Protein AF-A0A3D8SBU5-F1 (afdb_monomer)

Mean predicted aligned error: 16.36 Å

Structure (mmCIF, N/CA/C/O backbone):
data_AF-A0A3D8SBU5-F1
#
_entry.id   AF-A0A3D8SBU5-F1
#
loop_
_atom_site.group_PDB
_atom_site.id
_atom_site.type_symbol
_atom_site.label_atom_id
_atom_site.label_alt_id
_atom_site.label_comp_id
_atom_site.label_asym_id
_atom_site.label_entity_id
_atom_site.label_seq_id
_atom_site.pdbx_PDB_ins_code
_atom_site.Cartn_x
_atom_site.Cartn_y
_atom_site.Cartn_z
_atom_site.occupancy
_atom_site.B_iso_or_equiv
_atom_site.auth_seq_id
_atom_site.auth_comp_id
_atom_site.auth_asym_id
_atom_site.auth_atom_id
_atom_site.pdbx_PDB_model_num
ATOM 1 N N . MET A 1 1 ? 51.399 -4.531 50.749 1.00 50.91 1 MET A N 1
ATOM 2 C CA . MET A 1 1 ? 51.086 -3.766 49.517 1.00 50.91 1 MET A CA 1
ATOM 3 C C . MET A 1 1 ? 51.788 -4.388 48.293 1.00 50.91 1 MET A C 1
ATOM 5 O O . MET A 1 1 ? 52.736 -3.808 47.792 1.00 50.91 1 MET A O 1
ATOM 9 N N . ALA A 1 2 ? 51.390 -5.578 47.813 1.00 50.94 2 ALA A N 1
ATOM 10 C CA . ALA A 1 2 ? 52.078 -6.233 46.675 1.00 50.94 2 ALA A CA 1
ATOM 11 C C . ALA A 1 2 ? 51.157 -7.071 45.752 1.00 50.94 2 ALA A C 1
ATOM 13 O O . ALA A 1 2 ? 51.622 -7.968 45.055 1.00 50.94 2 ALA A O 1
ATOM 14 N N . GLY A 1 3 ? 49.843 -6.801 45.742 1.00 51.12 3 GLY A N 1
ATOM 15 C CA . GLY A 1 3 ? 48.860 -7.560 44.944 1.00 51.12 3 GLY A CA 1
ATOM 16 C C . GLY A 1 3 ? 48.397 -6.886 43.642 1.00 51.12 3 GLY A C 1
ATOM 17 O O . GLY A 1 3 ? 47.968 -7.573 42.720 1.00 51.12 3 GLY A O 1
ATOM 18 N N . GLY A 1 4 ? 48.507 -5.555 43.529 1.00 51.34 4 GLY A N 1
ATOM 19 C CA . GLY A 1 4 ? 47.932 -4.788 42.411 1.00 51.34 4 GLY A CA 1
ATOM 20 C C . GLY A 1 4 ? 48.731 -4.840 41.102 1.00 51.34 4 GLY A C 1
ATOM 21 O O . GLY A 1 4 ? 48.145 -4.891 40.024 1.00 51.34 4 GLY A O 1
ATOM 22 N N . HIS A 1 5 ? 50.065 -4.903 41.161 1.00 53.22 5 HIS A N 1
ATOM 23 C CA . HIS A 1 5 ? 50.911 -4.797 39.960 1.00 53.22 5 HIS A CA 1
ATOM 24 C C . HIS A 1 5 ? 50.915 -6.046 39.060 1.00 53.22 5 HIS A C 1
ATOM 26 O O . HIS A 1 5 ? 51.140 -5.930 37.855 1.00 53.22 5 HIS A O 1
ATOM 32 N N . ARG A 1 6 ? 50.597 -7.243 39.578 1.00 54.03 6 ARG A N 1
ATOM 33 C CA . ARG A 1 6 ? 50.551 -8.470 38.752 1.00 54.03 6 ARG A CA 1
ATOM 34 C C . ARG A 1 6 ? 49.294 -8.575 37.874 1.00 54.03 6 ARG A C 1
ATOM 36 O O . ARG A 1 6 ? 49.330 -9.277 36.864 1.00 54.03 6 ARG A O 1
ATOM 43 N N . MET A 1 7 ? 48.208 -7.868 38.206 1.00 52.94 7 MET A N 1
ATOM 44 C CA . MET A 1 7 ? 46.942 -7.929 37.456 1.00 52.94 7 MET A CA 1
ATOM 45 C C . MET A 1 7 ? 46.930 -6.999 36.230 1.00 52.94 7 MET A C 1
ATOM 47 O O . MET A 1 7 ? 46.434 -7.381 35.168 1.00 52.94 7 MET A O 1
ATOM 51 N N . VAL A 1 8 ? 47.551 -5.818 36.333 1.00 55.09 8 VAL A N 1
ATOM 52 C CA . VAL A 1 8 ? 47.650 -4.848 35.222 1.00 55.09 8 VAL A CA 1
ATOM 53 C C . VAL A 1 8 ? 48.551 -5.381 34.099 1.00 55.09 8 VAL A C 1
ATOM 55 O O . VAL A 1 8 ? 48.207 -5.294 32.922 1.00 55.09 8 VAL A O 1
ATOM 58 N N . ALA A 1 9 ? 49.649 -6.057 34.460 1.00 56.69 9 ALA A N 1
ATOM 59 C CA . ALA A 1 9 ? 50.582 -6.663 33.507 1.00 56.69 9 ALA A CA 1
ATOM 60 C C . ALA A 1 9 ? 50.027 -7.906 32.774 1.00 56.69 9 ALA A C 1
ATOM 62 O O . ALA A 1 9 ? 50.552 -8.281 31.723 1.00 56.69 9 ALA A O 1
ATOM 63 N N . ARG A 1 10 ? 48.986 -8.568 33.310 1.00 56.78 10 ARG A N 1
ATOM 64 C CA . ARG A 1 10 ? 48.249 -9.638 32.604 1.00 56.78 10 ARG A CA 1
ATOM 65 C C . ARG A 1 10 ? 47.244 -9.055 31.609 1.00 56.78 10 ARG A C 1
ATOM 67 O O . ARG A 1 10 ? 47.258 -9.456 30.452 1.00 56.78 10 ARG A O 1
ATOM 74 N N . ARG A 1 11 ? 46.473 -8.033 32.009 1.00 56.97 11 ARG A N 1
ATOM 75 C CA . ARG A 1 11 ? 45.524 -7.337 31.115 1.00 56.97 11 ARG A CA 1
ATOM 76 C C . ARG A 1 11 ? 46.200 -6.693 29.901 1.00 56.97 11 ARG A C 1
ATOM 78 O O . ARG A 1 11 ? 45.659 -6.783 28.805 1.00 56.97 11 ARG A O 1
ATOM 85 N N . ALA A 1 12 ? 47.383 -6.098 30.070 1.00 59.00 12 ALA A N 1
ATOM 86 C CA . ALA A 1 12 ? 48.138 -5.520 28.955 1.00 59.00 12 ALA A CA 1
ATOM 87 C C . ALA A 1 12 ? 48.611 -6.584 27.942 1.00 59.00 12 ALA A C 1
ATOM 89 O O . ALA A 1 12 ? 48.533 -6.369 26.733 1.00 59.00 12 ALA A O 1
ATOM 90 N N . ARG A 1 13 ? 49.034 -7.764 28.422 1.00 59.44 13 ARG A N 1
ATOM 91 C CA . ARG A 1 13 ? 49.431 -8.891 27.561 1.00 59.44 13 ARG A CA 1
ATOM 92 C C . ARG A 1 13 ? 48.243 -9.519 26.829 1.00 59.44 13 ARG A C 1
ATOM 94 O O . ARG A 1 13 ? 48.362 -9.812 25.642 1.00 59.44 13 ARG A O 1
ATOM 101 N N . ASP A 1 14 ? 47.094 -9.649 27.488 1.00 60.31 14 ASP A N 1
ATOM 102 C CA . ASP A 1 14 ? 45.866 -10.150 26.855 1.00 60.31 14 ASP A CA 1
ATOM 103 C C . ASP A 1 14 ? 45.305 -9.166 25.815 1.00 60.31 14 ASP A C 1
ATOM 105 O O . ASP A 1 14 ? 44.813 -9.587 24.767 1.00 60.31 14 ASP A O 1
ATOM 109 N N . ALA A 1 15 ? 45.426 -7.855 26.058 1.00 61.78 15 ALA A N 1
ATOM 110 C CA . ALA A 1 15 ? 45.060 -6.824 25.088 1.00 61.78 15 ALA A CA 1
ATOM 111 C C . ALA A 1 15 ? 45.963 -6.861 23.844 1.00 61.78 15 ALA A C 1
ATOM 113 O O . ALA A 1 15 ? 45.454 -6.839 22.723 1.00 61.78 15 ALA A O 1
ATOM 114 N N . GLY A 1 16 ? 47.282 -7.007 24.029 1.00 66.19 16 GLY A N 1
ATOM 115 C CA . GLY A 1 16 ? 48.228 -7.190 22.924 1.00 66.19 16 GLY A CA 1
ATOM 116 C C . GLY A 1 16 ? 47.932 -8.450 22.106 1.00 66.19 16 GLY A C 1
ATOM 117 O O . GLY A 1 16 ? 47.881 -8.396 20.880 1.00 66.19 16 GLY A O 1
ATOM 118 N N . ARG A 1 17 ? 47.622 -9.569 22.773 1.00 68.75 17 ARG A N 1
ATOM 119 C CA . ARG A 1 17 ? 47.281 -10.836 22.106 1.00 68.75 17 ARG A CA 1
ATOM 120 C C . ARG A 1 17 ? 45.987 -10.750 21.291 1.00 68.75 17 ARG A C 1
ATOM 122 O O . ARG A 1 17 ? 45.932 -11.273 20.183 1.00 68.75 17 ARG A O 1
ATOM 129 N N . ARG A 1 18 ? 44.966 -10.048 21.798 1.00 66.69 18 ARG A N 1
ATOM 130 C CA . ARG A 1 18 ? 43.709 -9.793 21.068 1.00 66.69 18 ARG A CA 1
ATOM 131 C C . ARG A 1 18 ? 43.901 -8.858 19.876 1.00 66.69 18 ARG A C 1
ATOM 133 O O . ARG A 1 18 ? 43.260 -9.055 18.849 1.00 66.69 18 ARG A O 1
ATOM 140 N N . ALA A 1 19 ? 44.776 -7.859 19.995 1.00 69.06 19 ALA A N 1
ATOM 141 C CA . ALA A 1 19 ? 45.101 -6.965 18.886 1.00 69.06 19 ALA A CA 1
ATOM 142 C C . ALA A 1 19 ? 45.816 -7.714 17.750 1.00 69.06 19 ALA A C 1
ATOM 144 O O . ALA A 1 19 ? 45.466 -7.524 16.589 1.00 69.06 19 ALA A O 1
ATOM 145 N N . ILE A 1 20 ? 46.736 -8.621 18.090 1.00 70.88 20 ILE A N 1
ATOM 146 C CA . ILE A 1 20 ? 47.441 -9.467 17.119 1.00 70.88 20 ILE A CA 1
ATOM 147 C C . ILE A 1 20 ? 46.470 -10.447 16.445 1.00 70.88 20 ILE A C 1
ATOM 149 O O . ILE A 1 20 ? 46.403 -10.467 15.224 1.00 70.88 20 ILE A O 1
ATOM 153 N N . GLN A 1 21 ? 45.612 -11.144 17.199 1.00 70.75 21 GLN A N 1
ATOM 154 C CA . GLN A 1 21 ? 44.582 -12.029 16.621 1.00 70.75 21 GLN A CA 1
ATOM 155 C C . GLN A 1 21 ? 43.566 -11.277 15.737 1.00 70.75 21 GLN A C 1
ATOM 157 O O . GLN A 1 21 ? 43.078 -11.802 14.736 1.00 70.75 21 GLN A O 1
ATOM 162 N N . SER A 1 22 ? 43.247 -10.025 16.078 1.00 71.69 22 SER A N 1
ATOM 163 C CA . SER A 1 22 ? 42.409 -9.135 15.261 1.00 71.69 22 SER A CA 1
ATOM 164 C C . SER A 1 22 ? 43.112 -8.709 13.967 1.00 71.69 22 SER A C 1
ATOM 166 O O . SER A 1 22 ? 42.495 -8.676 12.905 1.00 71.69 22 SER A O 1
ATOM 168 N N . ALA A 1 23 ? 44.411 -8.417 14.027 1.00 72.38 23 ALA A N 1
ATOM 169 C CA . ALA A 1 23 ? 45.208 -8.085 12.852 1.00 72.38 23 ALA A CA 1
ATOM 170 C C . ALA A 1 23 ? 45.402 -9.302 11.932 1.00 72.38 23 ALA A C 1
ATOM 172 O O . ALA A 1 23 ? 45.220 -9.182 10.725 1.00 72.38 23 ALA A O 1
ATOM 173 N N . GLU A 1 24 ? 45.673 -10.478 12.498 1.00 73.62 24 GLU A N 1
ATOM 174 C CA . GLU A 1 24 ? 45.809 -11.743 11.769 1.00 73.62 24 GLU A CA 1
ATOM 175 C C . GLU A 1 24 ? 44.495 -12.161 11.106 1.00 73.62 24 GLU A C 1
ATOM 177 O O . GLU A 1 24 ? 44.491 -12.537 9.939 1.00 73.62 24 GLU A O 1
ATOM 182 N N . SER A 1 25 ? 43.356 -12.028 11.796 1.00 72.75 25 SER A N 1
ATOM 183 C CA . SER A 1 25 ? 42.041 -12.313 11.202 1.00 72.75 25 SER A CA 1
ATOM 184 C C . SER A 1 25 ? 41.657 -11.319 10.102 1.00 72.75 25 SER A C 1
ATOM 186 O O . SER A 1 25 ? 41.067 -11.722 9.099 1.00 72.75 25 SER A O 1
ATOM 188 N N . LYS A 1 26 ? 42.038 -10.040 10.227 1.00 73.88 26 LYS A N 1
ATOM 189 C CA . LYS A 1 26 ? 41.879 -9.046 9.153 1.00 73.88 26 LYS A CA 1
ATOM 190 C C . LYS A 1 26 ? 42.776 -9.352 7.958 1.00 73.88 26 LYS A C 1
ATOM 192 O O . LYS A 1 26 ? 42.287 -9.330 6.834 1.00 73.88 26 LYS A O 1
ATOM 197 N N . ALA A 1 27 ? 44.042 -9.688 8.193 1.00 77.31 27 ALA A N 1
ATOM 198 C CA . ALA A 1 27 ? 44.984 -10.061 7.144 1.00 77.31 27 ALA A CA 1
ATOM 199 C C . ALA A 1 27 ? 44.549 -11.351 6.431 1.00 77.31 27 ALA A C 1
ATOM 201 O O . ALA A 1 27 ? 44.555 -11.396 5.207 1.00 77.31 27 ALA A O 1
ATOM 202 N N . ALA A 1 28 ? 44.070 -12.356 7.169 1.00 75.06 28 ALA A N 1
ATOM 203 C CA . ALA A 1 28 ? 43.517 -13.585 6.604 1.00 75.06 28 ALA A CA 1
ATOM 204 C C . ALA A 1 28 ? 42.233 -13.328 5.798 1.00 75.06 28 ALA A C 1
ATOM 206 O O . ALA A 1 28 ? 42.045 -13.916 4.736 1.00 75.06 28 ALA A O 1
ATOM 207 N N . HIS A 1 29 ? 41.357 -12.423 6.250 1.00 70.50 29 HIS A N 1
ATOM 208 C CA . HIS A 1 29 ? 40.181 -12.013 5.476 1.00 70.50 29 HIS A CA 1
ATOM 209 C C . HIS A 1 29 ? 40.573 -11.279 4.185 1.00 70.50 29 HIS A C 1
ATOM 211 O O . HIS A 1 29 ? 39.978 -11.512 3.136 1.00 70.50 29 HIS A O 1
ATOM 217 N N . GLN A 1 30 ? 41.600 -10.431 4.251 1.00 71.88 30 GLN A N 1
ATOM 218 C CA . GLN A 1 30 ? 42.103 -9.657 3.120 1.00 71.88 30 GLN A CA 1
ATOM 219 C C . GLN A 1 30 ? 42.854 -10.534 2.104 1.00 71.88 30 GLN A C 1
ATOM 221 O O . GLN A 1 30 ? 42.657 -10.366 0.904 1.00 71.88 30 GLN A O 1
ATOM 226 N N . ALA A 1 31 ? 43.620 -11.525 2.569 1.00 75.81 31 ALA A N 1
ATOM 227 C CA . ALA A 1 31 ? 44.244 -12.550 1.734 1.00 75.81 31 ALA A CA 1
ATOM 228 C C . ALA A 1 31 ? 43.191 -13.450 1.070 1.00 75.81 31 ALA A C 1
ATOM 230 O O . ALA A 1 31 ? 43.229 -13.655 -0.137 1.00 75.81 31 ALA A O 1
ATOM 231 N N . ARG A 1 32 ? 42.163 -13.880 1.816 1.00 71.19 32 ARG A N 1
ATOM 232 C CA . ARG A 1 32 ? 41.044 -14.661 1.265 1.00 71.19 32 ARG A CA 1
ATOM 233 C C . ARG A 1 32 ? 40.225 -13.884 0.233 1.00 71.19 32 ARG A C 1
ATOM 235 O O . ARG A 1 32 ? 39.698 -14.492 -0.687 1.00 71.19 32 ARG A O 1
ATOM 242 N N . LEU A 1 33 ? 40.107 -12.561 0.373 1.00 64.31 33 LEU A N 1
ATOM 243 C CA . LEU A 1 33 ? 39.503 -11.684 -0.638 1.00 64.31 33 LEU A CA 1
ATOM 244 C C . LEU A 1 33 ? 40.381 -11.538 -1.890 1.00 64.31 33 LEU A C 1
ATOM 246 O O . LEU A 1 33 ? 39.838 -11.372 -2.979 1.00 64.31 33 LEU A O 1
ATOM 250 N N . ALA A 1 34 ? 41.707 -11.603 -1.740 1.00 68.94 34 ALA A N 1
ATOM 251 C CA . ALA A 1 34 ? 42.667 -11.525 -2.840 1.00 68.94 34 ALA A CA 1
ATOM 252 C C . ALA A 1 34 ? 42.814 -12.849 -3.615 1.00 68.94 34 ALA A C 1
ATOM 254 O O . ALA A 1 34 ? 43.106 -12.820 -4.805 1.00 68.94 34 ALA A O 1
ATOM 255 N N . GLU A 1 35 ? 42.579 -13.993 -2.963 1.00 66.56 35 GLU A N 1
ATOM 256 C CA . GLU A 1 35 ? 42.601 -15.335 -3.573 1.00 66.56 35 GLU A CA 1
ATOM 257 C C . GLU A 1 35 ? 41.297 -15.714 -4.294 1.00 66.56 35 GLU A C 1
ATOM 259 O O . GLU A 1 35 ? 41.217 -16.767 -4.931 1.00 66.56 35 GLU A O 1
ATOM 264 N N . LEU A 1 36 ? 40.256 -14.877 -4.221 1.00 60.59 36 LEU A N 1
ATOM 265 C CA . LEU A 1 36 ? 39.063 -15.081 -5.037 1.00 60.59 36 LEU A CA 1
ATOM 266 C C . LEU A 1 36 ? 39.438 -14.931 -6.520 1.00 60.59 36 LEU A C 1
ATOM 268 O O . LEU A 1 36 ? 40.167 -13.997 -6.866 1.00 60.59 36 LEU A O 1
ATOM 272 N N . PRO A 1 37 ? 38.935 -15.809 -7.410 1.00 61.59 37 PRO A N 1
ATOM 273 C CA . PRO A 1 37 ? 39.214 -15.712 -8.839 1.00 61.59 37 PRO A CA 1
ATOM 274 C C . PRO A 1 37 ? 38.905 -14.293 -9.337 1.00 61.59 37 PRO A C 1
ATOM 276 O O . PRO A 1 37 ? 37.940 -13.687 -8.849 1.00 61.59 37 PRO A O 1
ATOM 279 N N . PRO A 1 38 ? 39.691 -13.745 -10.290 1.00 55.22 38 PRO A N 1
ATOM 280 C CA . PRO A 1 38 ? 39.485 -12.400 -10.809 1.00 55.22 38 PRO A CA 1
ATOM 281 C C . PRO A 1 38 ? 38.057 -12.341 -11.309 1.00 55.22 38 PRO A C 1
ATOM 283 O O . PRO A 1 38 ? 37.739 -13.031 -12.272 1.00 55.22 38 PRO A O 1
ATOM 286 N N . ARG A 1 39 ? 37.216 -11.592 -10.580 1.00 49.72 39 ARG A N 1
ATOM 287 C CA . ARG A 1 39 ? 35.766 -11.462 -10.745 1.00 49.72 39 ARG A CA 1
ATOM 288 C C . ARG A 1 39 ? 35.419 -11.598 -12.221 1.00 49.72 39 ARG A C 1
ATOM 290 O O . ARG A 1 39 ? 35.483 -10.598 -12.934 1.00 49.72 39 ARG A O 1
ATOM 297 N N . THR A 1 40 ? 35.125 -12.826 -12.669 1.00 47.66 40 THR A N 1
ATOM 298 C CA . THR A 1 40 ? 34.752 -13.122 -14.053 1.00 47.66 40 THR A CA 1
ATOM 299 C C . THR A 1 40 ? 33.636 -12.158 -14.325 1.00 47.66 40 THR A C 1
ATOM 301 O O . THR A 1 40 ? 32.647 -12.235 -13.594 1.00 47.66 40 THR A O 1
ATOM 304 N N . GLN A 1 41 ? 33.918 -11.171 -15.189 1.00 47.38 41 GLN A N 1
ATOM 305 C CA . GLN A 1 41 ? 33.210 -9.896 -15.299 1.00 47.38 41 GLN A CA 1
ATOM 306 C C . GLN A 1 41 ? 31.780 -10.122 -14.880 1.00 47.38 41 GLN A C 1
ATOM 308 O O . GLN A 1 41 ? 31.063 -10.785 -15.624 1.00 47.38 41 GLN A O 1
ATOM 313 N N . ALA A 1 42 ? 31.458 -9.742 -13.633 1.00 45.28 42 ALA A N 1
ATOM 314 C CA . ALA A 1 42 ? 30.178 -10.068 -13.032 1.00 45.28 42 ALA A CA 1
ATOM 315 C C . ALA A 1 42 ? 29.158 -9.712 -14.092 1.00 45.28 42 ALA A C 1
ATOM 317 O O . ALA A 1 42 ? 29.086 -8.524 -14.416 1.00 45.28 42 ALA A O 1
ATOM 318 N N . ALA A 1 43 ? 28.528 -10.727 -14.707 1.00 43.50 43 ALA A N 1
ATOM 319 C CA . ALA A 1 43 ? 27.549 -10.521 -15.756 1.00 43.50 43 ALA A CA 1
ATOM 320 C C . ALA A 1 43 ? 26.635 -9.482 -15.147 1.00 43.50 43 ALA A C 1
ATOM 322 O O . ALA A 1 43 ? 26.074 -9.741 -14.077 1.00 43.50 43 ALA A O 1
ATOM 323 N N . GLN A 1 44 ? 26.721 -8.248 -15.657 1.00 45.41 44 GLN A N 1
ATOM 324 C CA . GLN A 1 44 ? 26.155 -7.112 -14.956 1.00 45.41 44 GLN A CA 1
ATOM 325 C C . GLN A 1 44 ? 24.690 -7.478 -14.880 1.00 45.41 44 GLN A C 1
ATOM 327 O O . GLN A 1 44 ? 24.053 -7.557 -15.929 1.00 45.41 44 GLN A O 1
ATOM 332 N N . LEU A 1 45 ? 24.206 -7.833 -13.679 1.00 47.03 45 LEU A N 1
ATOM 333 C CA . LEU A 1 45 ? 22.801 -8.166 -13.493 1.00 47.03 45 LEU A CA 1
ATOM 334 C C . LEU A 1 45 ? 22.047 -7.060 -14.221 1.00 47.03 45 LEU A C 1
ATOM 336 O O . LEU A 1 45 ? 22.432 -5.896 -14.016 1.00 47.03 45 LEU A O 1
ATOM 340 N N . PRO A 1 46 ? 21.102 -7.406 -15.117 1.00 52.84 46 PRO A N 1
ATOM 341 C CA . PRO A 1 46 ? 20.480 -6.430 -15.999 1.00 52.84 46 PRO A CA 1
ATOM 342 C C . PRO A 1 46 ? 20.133 -5.203 -15.164 1.00 52.84 46 PRO A C 1
ATOM 344 O O . PRO A 1 46 ? 19.591 -5.349 -14.058 1.00 52.84 46 PRO A O 1
ATOM 347 N N . ARG A 1 47 ? 20.592 -4.017 -15.603 1.00 54.12 47 ARG A N 1
ATOM 348 C CA . ARG A 1 47 ? 20.397 -2.775 -14.841 1.00 54.12 47 ARG A CA 1
ATOM 349 C C . ARG A 1 47 ? 18.931 -2.731 -14.457 1.00 54.12 47 ARG A C 1
ATOM 351 O O . ARG A 1 47 ? 18.076 -2.797 -15.329 1.00 54.12 47 ARG A O 1
ATOM 358 N N . ARG A 1 48 ? 18.670 -2.701 -13.150 1.00 61.22 48 ARG A N 1
ATOM 359 C CA . ARG A 1 48 ? 17.318 -2.842 -12.614 1.00 61.22 48 ARG A CA 1
ATOM 360 C C . ARG A 1 48 ? 16.432 -1.785 -13.264 1.00 61.22 48 ARG A C 1
ATOM 362 O O . ARG A 1 48 ? 16.646 -0.595 -13.043 1.00 61.22 48 ARG A O 1
ATOM 369 N N . GLU A 1 49 ? 15.471 -2.228 -14.062 1.00 68.25 49 GLU A N 1
ATOM 370 C CA . GLU A 1 49 ? 14.492 -1.364 -14.712 1.00 68.25 49 GLU A CA 1
ATOM 371 C C . GLU A 1 49 ? 13.525 -0.841 -13.648 1.00 68.25 49 GLU A C 1
ATOM 373 O O . GLU A 1 49 ? 12.499 -1.438 -13.323 1.00 68.25 49 GLU A O 1
ATOM 378 N N . HIS A 1 50 ? 13.911 0.257 -13.004 1.00 74.50 50 HIS A N 1
ATOM 379 C CA . HIS A 1 50 ? 13.090 0.897 -11.989 1.00 74.50 50 HIS A CA 1
ATOM 380 C C . HIS A 1 50 ? 11.863 1.535 -12.646 1.00 74.50 50 HIS A C 1
ATOM 382 O O . HIS A 1 50 ? 11.999 2.312 -13.586 1.00 74.50 50 HIS A O 1
ATOM 388 N N . GLY A 1 51 ? 10.672 1.211 -12.135 1.00 80.06 51 GLY A N 1
ATOM 389 C CA . GLY A 1 51 ? 9.408 1.759 -12.634 1.00 80.06 51 GLY A CA 1
ATOM 390 C C . GLY A 1 51 ? 8.699 0.910 -13.690 1.00 80.06 51 GLY A C 1
ATOM 391 O O . GLY A 1 51 ? 7.631 1.310 -14.128 1.00 80.06 51 GLY A O 1
ATOM 392 N N . LYS A 1 52 ? 9.229 -0.257 -14.091 1.00 88.12 52 LYS A N 1
ATOM 393 C CA . LYS A 1 52 ? 8.439 -1.237 -14.864 1.00 88.12 52 LYS A CA 1
ATOM 394 C C . LYS A 1 52 ? 7.383 -1.915 -13.990 1.00 88.12 52 LYS A C 1
ATOM 396 O O . LYS A 1 52 ? 6.242 -2.069 -14.397 1.00 88.12 52 LYS A O 1
ATOM 401 N N . THR A 1 53 ? 7.780 -2.297 -12.782 1.00 91.69 53 THR A N 1
ATOM 402 C CA . THR A 1 53 ? 6.921 -3.013 -11.838 1.00 91.69 53 THR A CA 1
ATOM 403 C C . THR A 1 53 ? 6.896 -2.307 -10.491 1.00 91.69 53 THR A C 1
ATOM 405 O O . THR A 1 53 ? 7.955 -1.913 -9.983 1.00 91.69 53 THR A O 1
ATOM 408 N N . ILE A 1 54 ? 5.719 -2.206 -9.884 1.00 93.94 54 ILE A N 1
ATOM 409 C CA . ILE A 1 54 ? 5.534 -1.789 -8.494 1.00 93.94 54 ILE A CA 1
ATOM 410 C C . ILE A 1 54 ? 5.041 -2.998 -7.704 1.00 93.94 54 ILE A C 1
ATOM 412 O O . ILE A 1 54 ? 4.111 -3.682 -8.108 1.00 93.94 54 ILE A O 1
ATOM 416 N N . TYR A 1 55 ? 5.666 -3.246 -6.562 1.00 94.19 55 TYR A N 1
ATOM 417 C CA . TYR A 1 55 ? 5.267 -4.271 -5.611 1.00 94.19 55 TYR A CA 1
ATOM 418 C C . TYR A 1 55 ? 4.623 -3.600 -4.408 1.00 94.19 55 TYR A C 1
ATOM 420 O O . TYR A 1 55 ? 5.215 -2.695 -3.804 1.00 94.19 55 TYR A O 1
ATOM 428 N N . VAL A 1 56 ? 3.437 -4.063 -4.044 1.00 95.44 56 VAL A N 1
ATOM 429 C CA . VAL A 1 56 ? 2.693 -3.603 -2.878 1.00 95.44 56 VAL A CA 1
ATOM 430 C C . VAL A 1 56 ? 2.670 -4.729 -1.859 1.00 95.44 56 VAL A C 1
ATOM 432 O O . VAL A 1 56 ? 2.368 -5.873 -2.186 1.00 95.44 56 VAL A O 1
ATOM 435 N N . TYR A 1 57 ? 3.006 -4.413 -0.616 1.00 94.94 57 TYR A N 1
ATOM 436 C CA . TYR A 1 57 ? 3.039 -5.366 0.486 1.00 94.94 57 TYR A CA 1
ATOM 437 C C . TYR A 1 57 ? 2.144 -4.886 1.611 1.00 94.94 57 TYR A C 1
ATOM 439 O O . TYR A 1 57 ? 2.183 -3.703 1.949 1.00 94.94 57 TYR A O 1
ATOM 447 N N . ASN A 1 58 ? 1.413 -5.795 2.244 1.00 94.69 58 ASN A N 1
ATOM 448 C CA . ASN A 1 58 ? 0.641 -5.500 3.442 1.00 94.69 58 ASN A CA 1
ATOM 449 C C . ASN A 1 58 ? 1.126 -6.322 4.643 1.00 94.69 58 ASN A C 1
ATOM 451 O O . ASN A 1 58 ? 1.669 -7.423 4.525 1.00 94.69 58 ASN A O 1
ATOM 455 N N . HIS A 1 59 ? 0.942 -5.757 5.833 1.00 93.44 59 HIS A N 1
ATOM 456 C CA . HIS A 1 59 ? 1.200 -6.450 7.086 1.00 93.44 59 HIS A CA 1
ATOM 457 C C . HIS A 1 59 ? -0.024 -7.276 7.499 1.00 93.44 59 HIS A C 1
ATOM 459 O O . HIS A 1 59 ? -1.086 -6.710 7.753 1.00 93.44 59 HIS A O 1
ATOM 465 N N . LEU A 1 60 ? 0.148 -8.585 7.701 1.00 90.31 60 LEU A N 1
ATOM 466 C CA . LEU A 1 60 ? -0.939 -9.553 7.916 1.00 90.31 60 LEU A CA 1
ATOM 467 C C . LEU A 1 60 ? -1.917 -9.187 9.052 1.00 90.31 60 LEU A C 1
ATOM 469 O O . LEU A 1 60 ? -3.103 -9.468 8.965 1.00 90.31 60 LEU A O 1
ATOM 473 N N . GLN A 1 61 ? -1.426 -8.586 10.142 1.00 88.88 61 GLN A N 1
ATOM 474 C CA . GLN A 1 61 ? -2.257 -8.287 11.327 1.00 88.88 61 GLN A CA 1
ATOM 475 C C . GLN A 1 61 ? -2.727 -6.835 11.450 1.00 88.88 61 GLN A C 1
ATOM 477 O O . GLN A 1 61 ? -3.625 -6.545 12.237 1.00 88.88 61 GLN A O 1
ATOM 482 N N . THR A 1 62 ? -2.033 -5.901 10.804 1.00 90.25 62 THR A N 1
ATOM 483 C CA . THR A 1 62 ? -2.249 -4.459 11.016 1.00 90.25 62 THR A CA 1
ATOM 484 C C . THR A 1 62 ? -2.670 -3.755 9.746 1.00 90.25 62 THR A C 1
ATOM 486 O O . THR A 1 62 ? -2.953 -2.568 9.827 1.00 90.25 62 THR A O 1
ATOM 489 N N . ASN A 1 63 ? -2.678 -4.460 8.607 1.00 93.38 63 ASN A N 1
ATOM 490 C CA . ASN A 1 63 ? -3.043 -3.938 7.297 1.00 93.38 63 ASN A CA 1
ATOM 491 C C . ASN A 1 63 ? -2.282 -2.664 6.899 1.00 93.38 63 ASN A C 1
ATOM 493 O O . ASN A 1 63 ? -2.722 -1.900 6.046 1.00 93.38 63 ASN A O 1
ATOM 497 N N . GLN A 1 64 ? -1.105 -2.448 7.492 1.00 94.06 64 GLN A N 1
ATOM 498 C CA . GLN A 1 64 ? -0.191 -1.405 7.048 1.00 94.06 64 GLN A CA 1
ATOM 499 C C . GLN A 1 64 ? 0.347 -1.788 5.676 1.00 94.06 64 GLN A C 1
ATOM 501 O O . GLN A 1 64 ? 0.707 -2.947 5.469 1.00 94.06 64 GLN A O 1
ATOM 506 N N . VAL A 1 65 ? 0.448 -0.818 4.775 1.00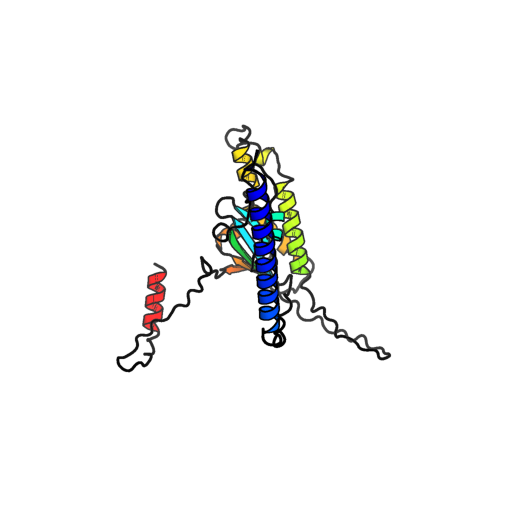 95.38 65 VAL A N 1
ATOM 507 C CA . VAL A 1 65 ? 0.881 -1.042 3.394 1.00 95.38 65 VAL A CA 1
ATOM 508 C C . VAL A 1 65 ? 2.238 -0.394 3.141 1.00 95.38 65 VAL A C 1
ATOM 510 O O . VAL A 1 65 ? 2.549 0.671 3.673 1.00 95.38 65 VAL A O 1
ATOM 513 N N . VAL A 1 66 ? 3.068 -1.048 2.333 1.00 95.25 66 VAL A N 1
ATOM 514 C CA . VAL A 1 66 ? 4.386 -0.573 1.910 1.00 95.25 66 VAL A CA 1
ATOM 515 C C . VAL A 1 66 ? 4.551 -0.801 0.412 1.00 95.25 66 VAL A C 1
ATOM 517 O O . VAL A 1 66 ? 4.299 -1.894 -0.091 1.00 95.25 66 VAL A O 1
ATOM 520 N N . TYR A 1 67 ? 5.080 0.204 -0.281 1.00 95.31 67 TYR A N 1
ATOM 521 C CA . TYR A 1 67 ? 5.364 0.154 -1.713 1.00 95.31 67 TYR A CA 1
ATOM 522 C C . TYR A 1 67 ? 6.854 -0.099 -1.985 1.00 95.31 67 TYR A C 1
ATOM 524 O O . TYR A 1 67 ? 7.732 0.418 -1.286 1.00 95.31 67 TYR A O 1
ATOM 532 N N . SER A 1 68 ? 7.180 -0.852 -3.033 1.00 93.00 68 SER A N 1
ATOM 533 C CA . SER A 1 68 ? 8.558 -1.118 -3.453 1.00 93.00 68 SER A CA 1
ATOM 534 C C . SER A 1 68 ? 8.686 -1.198 -4.974 1.00 93.00 68 SER A C 1
ATOM 536 O O . SER A 1 68 ? 7.866 -1.805 -5.643 1.00 93.00 68 SER A O 1
ATOM 538 N N . LEU A 1 69 ? 9.766 -0.645 -5.529 1.00 91.19 69 LEU A N 1
ATOM 539 C CA . LEU A 1 69 ? 10.121 -0.800 -6.952 1.00 91.19 69 LEU A CA 1
ATOM 540 C C . LEU A 1 69 ? 10.912 -2.086 -7.239 1.00 91.19 69 LEU A C 1
ATOM 542 O O . LEU A 1 69 ? 11.296 -2.349 -8.374 1.00 91.19 69 LEU A O 1
ATOM 546 N N . SER A 1 70 ? 11.258 -2.846 -6.201 1.00 88.12 70 SER A N 1
ATOM 547 C CA . SER A 1 70 ? 11.924 -4.139 -6.330 1.00 88.12 70 SER A CA 1
ATOM 548 C C . SER A 1 70 ? 11.138 -5.210 -5.603 1.00 88.12 70 SER A C 1
ATOM 550 O O . SER A 1 70 ? 10.669 -4.963 -4.492 1.00 88.12 70 SER A O 1
ATOM 552 N N . GLU A 1 71 ? 11.095 -6.404 -6.186 1.00 85.31 71 GLU A N 1
ATOM 553 C CA . GLU A 1 71 ? 10.487 -7.585 -5.573 1.00 85.31 71 GLU A CA 1
ATOM 554 C C . GLU A 1 71 ? 11.081 -7.825 -4.180 1.00 85.31 71 GLU A C 1
ATOM 556 O O . GLU A 1 71 ? 10.374 -7.866 -3.182 1.00 85.31 71 GLU A O 1
ATOM 561 N N . ALA A 1 72 ? 12.410 -7.823 -4.057 1.00 84.31 72 ALA A N 1
ATOM 562 C CA . ALA A 1 72 ? 13.048 -7.845 -2.747 1.00 84.31 72 ALA A CA 1
ATOM 563 C C . ALA A 1 72 ? 12.740 -6.555 -1.959 1.00 84.31 72 ALA A C 1
ATOM 565 O O . ALA A 1 72 ? 13.253 -5.473 -2.276 1.00 84.31 72 ALA A O 1
ATOM 566 N N . MET A 1 73 ? 11.944 -6.687 -0.896 1.00 84.00 73 MET A N 1
ATOM 567 C CA . MET A 1 73 ? 11.617 -5.598 0.022 1.00 84.00 73 MET A CA 1
ATOM 568 C C . MET A 1 73 ? 12.868 -5.113 0.768 1.00 84.00 73 MET A C 1
ATOM 570 O O . MET A 1 73 ? 13.557 -5.875 1.452 1.00 84.00 73 MET A O 1
ATOM 574 N N . LYS A 1 74 ? 13.177 -3.817 0.655 1.00 88.88 74 LYS A N 1
ATOM 575 C CA . LYS A 1 74 ? 14.347 -3.206 1.301 1.00 88.88 74 LYS A CA 1
ATOM 576 C C . LYS A 1 74 ? 13.975 -2.657 2.675 1.00 88.88 74 LYS A C 1
ATOM 578 O O . LYS A 1 74 ? 13.371 -1.592 2.757 1.00 88.88 74 LYS A O 1
ATOM 583 N N . ASN A 1 75 ? 14.451 -3.308 3.741 1.00 90.19 75 ASN A N 1
ATOM 584 C CA . ASN A 1 75 ? 14.111 -2.969 5.132 1.00 90.19 75 ASN A CA 1
ATOM 585 C C . ASN A 1 75 ? 14.164 -1.456 5.441 1.00 90.19 75 ASN A C 1
ATOM 587 O O . ASN A 1 75 ? 13.169 -0.872 5.854 1.00 90.19 75 ASN A O 1
ATOM 591 N N . ASN A 1 76 ? 15.287 -0.788 5.154 1.00 89.62 76 ASN A N 1
ATOM 592 C CA . ASN A 1 76 ? 15.463 0.636 5.477 1.00 89.62 76 ASN A CA 1
ATOM 593 C C . ASN A 1 76 ? 14.558 1.579 4.668 1.00 89.62 76 ASN A C 1
ATOM 595 O O . ASN A 1 76 ? 14.211 2.652 5.153 1.00 89.62 76 ASN A O 1
ATOM 599 N N . ALA A 1 77 ? 14.223 1.228 3.425 1.00 89.12 77 ALA A N 1
ATOM 600 C CA . ALA A 1 77 ? 13.369 2.062 2.577 1.00 89.12 77 ALA A CA 1
ATOM 601 C C . ALA A 1 77 ? 11.892 1.876 2.936 1.00 89.12 77 ALA A C 1
ATOM 603 O O . ALA A 1 77 ? 11.130 2.837 2.955 1.00 89.12 77 ALA A O 1
ATOM 604 N N . SER A 1 78 ? 11.516 0.643 3.256 1.00 90.69 78 SER A N 1
ATOM 605 C CA . SER A 1 78 ? 10.166 0.251 3.634 1.00 90.69 78 SER A CA 1
ATOM 606 C C . SER A 1 78 ? 9.785 0.752 5.032 1.00 90.69 78 SER A C 1
ATOM 608 O O . SER A 1 78 ? 8.709 1.313 5.190 1.00 90.69 78 SER A O 1
ATOM 610 N N . LEU A 1 79 ? 10.684 0.682 6.025 1.00 91.81 79 LEU A N 1
ATOM 611 C CA . LEU A 1 79 ? 10.421 1.217 7.373 1.00 91.81 79 LEU A CA 1
ATOM 612 C C . LEU A 1 79 ? 10.160 2.728 7.380 1.00 91.81 79 LEU A C 1
ATOM 614 O O . LEU A 1 79 ? 9.350 3.201 8.166 1.00 91.81 79 LEU A O 1
ATOM 618 N N . LYS A 1 80 ? 10.801 3.488 6.482 1.00 92.25 80 LYS A N 1
ATOM 619 C CA . LYS A 1 80 ? 10.576 4.938 6.345 1.00 92.25 80 LYS A CA 1
ATOM 620 C C . LYS A 1 80 ? 9.178 5.296 5.850 1.00 92.25 80 LYS A C 1
ATOM 622 O O . LYS A 1 80 ? 8.793 6.453 5.949 1.00 92.25 80 LYS A O 1
ATOM 627 N N . GLN A 1 81 ? 8.454 4.341 5.272 1.00 92.19 81 GLN A N 1
ATOM 628 C CA . GLN A 1 81 ? 7.084 4.567 4.824 1.00 92.19 81 GLN A CA 1
ATOM 629 C C . GLN A 1 81 ? 6.083 4.448 5.967 1.00 92.19 81 GLN A C 1
ATOM 631 O O . GLN A 1 81 ? 4.954 4.873 5.786 1.00 92.19 81 GLN A O 1
ATOM 636 N N . ILE A 1 82 ? 6.457 3.873 7.111 1.00 91.19 82 ILE A N 1
ATOM 637 C CA . ILE A 1 82 ? 5.540 3.624 8.223 1.00 91.19 82 ILE A CA 1
ATOM 638 C C . ILE A 1 82 ? 5.671 4.771 9.237 1.00 91.19 82 ILE A C 1
ATOM 640 O O . ILE A 1 82 ? 6.700 4.852 9.918 1.00 91.19 82 ILE A O 1
ATOM 644 N N . PRO A 1 83 ? 4.671 5.660 9.372 1.00 90.56 83 PRO A N 1
ATOM 645 C CA . PRO A 1 83 ? 4.711 6.727 10.361 1.00 90.56 83 PRO A CA 1
ATOM 646 C C . PRO A 1 83 ? 4.477 6.198 11.778 1.00 90.56 83 PRO A C 1
ATOM 648 O O . PRO A 1 83 ? 3.921 5.121 12.016 1.00 90.56 83 PRO A O 1
ATOM 651 N N . PHE A 1 84 ? 4.898 6.993 12.759 1.00 91.50 84 PHE A N 1
ATOM 652 C CA . PHE A 1 84 ? 4.651 6.686 14.158 1.00 91.50 84 PHE A CA 1
ATOM 653 C C . PHE A 1 84 ? 3.220 7.066 14.557 1.00 91.50 84 PHE A C 1
ATOM 655 O O . PHE A 1 84 ? 2.950 8.200 14.943 1.00 91.50 84 PHE A O 1
ATOM 662 N N . ASN A 1 85 ? 2.324 6.079 14.560 1.00 89.12 85 ASN A N 1
ATOM 663 C CA . ASN A 1 85 ? 0.919 6.272 14.945 1.00 89.12 85 ASN A CA 1
ATOM 664 C C . ASN A 1 85 ? 0.645 5.896 16.416 1.00 89.12 85 ASN A C 1
ATOM 666 O O . ASN A 1 85 ? -0.494 5.898 16.878 1.00 89.12 85 ASN A O 1
ATOM 670 N N . GLY A 1 86 ? 1.690 5.548 17.179 1.00 88.44 86 GLY A N 1
ATOM 671 C CA . GLY A 1 86 ? 1.599 5.192 18.597 1.00 88.44 86 GLY A CA 1
ATOM 672 C C . GLY A 1 86 ? 2.542 4.065 19.020 1.00 88.44 86 GLY A C 1
ATOM 673 O O . GLY A 1 86 ? 3.310 3.514 18.229 1.00 88.44 86 GLY A O 1
ATOM 674 N N . LYS A 1 87 ? 2.491 3.676 20.299 1.00 89.88 87 LYS A N 1
ATOM 675 C CA . LYS A 1 87 ? 3.369 2.621 20.832 1.00 89.88 87 LYS A CA 1
ATOM 676 C C . LYS A 1 87 ? 3.084 1.290 20.124 1.00 89.88 87 LYS A C 1
ATOM 678 O O . LYS A 1 87 ? 1.928 0.883 20.024 1.00 89.88 87 LYS A O 1
ATOM 683 N N . LYS A 1 88 ? 4.148 0.592 19.708 1.00 87.56 88 LYS A N 1
ATOM 684 C CA . LYS A 1 88 ? 4.103 -0.700 18.991 1.00 87.56 88 LYS A CA 1
ATOM 685 C C . LYS A 1 88 ? 3.435 -0.651 17.603 1.00 87.56 88 LYS A C 1
ATOM 687 O O . LYS A 1 88 ? 3.032 -1.696 17.110 1.00 87.56 88 LYS A O 1
ATOM 692 N N . THR A 1 89 ? 3.301 0.529 16.992 1.00 88.75 89 THR A N 1
ATOM 693 C CA . THR A 1 89 ? 2.834 0.644 15.593 1.00 88.75 89 THR A CA 1
ATOM 694 C C . THR A 1 89 ? 3.941 0.334 14.601 1.00 88.75 89 THR A C 1
ATOM 696 O O . THR A 1 89 ? 3.739 -0.461 13.689 1.00 88.75 89 THR A O 1
ATOM 699 N N . VAL A 1 90 ? 5.114 0.927 14.824 1.00 91.69 90 VAL A N 1
ATOM 700 C CA . VAL A 1 90 ? 6.294 0.762 13.979 1.00 91.69 90 VAL A CA 1
ATOM 701 C C . VAL A 1 90 ? 7.100 -0.448 14.464 1.00 91.69 90 VAL A C 1
ATOM 703 O O . VAL A 1 90 ? 7.515 -0.474 15.631 1.00 91.69 90 VAL A O 1
ATOM 706 N N . PRO A 1 91 ? 7.329 -1.465 13.617 1.00 89.81 91 PRO A N 1
ATOM 707 C CA . PRO A 1 91 ? 8.190 -2.587 13.963 1.00 89.81 91 PRO A CA 1
ATOM 708 C C . PRO A 1 91 ? 9.664 -2.160 13.969 1.00 89.81 91 PRO A C 1
ATOM 710 O O . PRO A 1 91 ? 10.080 -1.304 13.196 1.00 89.81 91 PRO A O 1
ATOM 713 N N . ALA A 1 92 ? 10.485 -2.801 14.805 1.00 89.88 92 ALA A N 1
ATOM 714 C CA . ALA A 1 92 ? 11.929 -2.539 14.829 1.00 89.88 92 ALA A CA 1
ATOM 715 C C . ALA A 1 92 ? 12.637 -2.990 13.534 1.00 89.88 92 ALA A C 1
ATOM 717 O O . ALA A 1 92 ? 13.626 -2.393 13.117 1.00 89.88 92 ALA A O 1
ATOM 718 N N . ALA A 1 93 ? 12.126 -4.050 12.903 1.00 90.38 93 ALA A N 1
ATOM 719 C CA . ALA A 1 93 ? 12.580 -4.564 11.617 1.00 90.38 93 ALA A CA 1
ATOM 720 C C . ALA A 1 93 ? 11.417 -5.2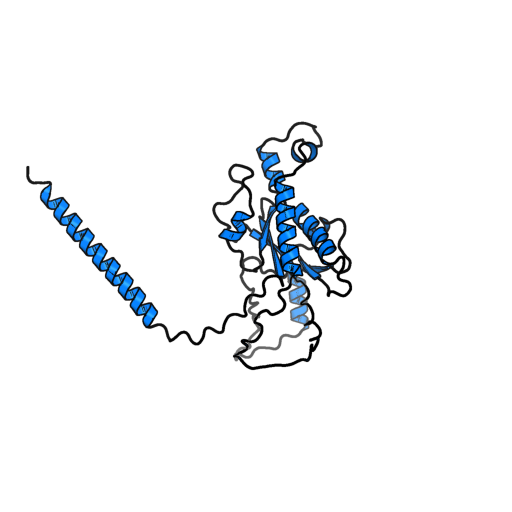51 10.894 1.00 90.38 93 ALA A C 1
ATOM 722 O O . ALA A 1 93 ? 10.521 -5.808 11.537 1.00 90.38 93 ALA A O 1
ATOM 723 N N . LEU A 1 94 ? 11.440 -5.237 9.562 1.00 89.06 94 LEU A N 1
ATOM 724 C CA . LEU A 1 94 ? 10.455 -5.949 8.754 1.00 89.06 94 LEU A CA 1
ATOM 725 C C . LEU A 1 94 ? 10.777 -7.442 8.759 1.00 89.06 94 LEU A C 1
ATOM 727 O O . LEU A 1 94 ? 11.864 -7.864 8.362 1.00 89.06 94 LEU A O 1
ATOM 731 N N . ARG A 1 95 ? 9.823 -8.237 9.241 1.00 87.62 95 ARG A N 1
ATOM 732 C CA . ARG A 1 95 ? 9.937 -9.694 9.314 1.00 87.62 95 ARG A CA 1
ATOM 733 C C . ARG A 1 95 ? 9.201 -10.329 8.136 1.00 87.62 95 ARG A C 1
ATOM 735 O O . ARG A 1 95 ? 8.085 -9.930 7.832 1.00 87.62 95 ARG A O 1
ATOM 742 N N . LYS A 1 96 ? 9.828 -11.292 7.460 1.00 83.81 96 LYS A N 1
ATOM 743 C CA . LYS A 1 96 ? 9.341 -11.851 6.180 1.00 83.81 96 LYS A CA 1
ATOM 744 C C . LYS A 1 96 ? 8.001 -12.590 6.285 1.00 83.81 96 LYS A C 1
ATOM 746 O O . LYS A 1 96 ? 7.307 -12.726 5.297 1.00 83.81 96 LYS A O 1
ATOM 751 N N . ASP A 1 97 ? 7.676 -13.081 7.469 1.00 84.81 97 ASP A N 1
ATOM 752 C CA . ASP A 1 97 ? 6.444 -13.789 7.821 1.00 84.81 97 ASP A CA 1
ATOM 753 C C . ASP A 1 97 ? 5.263 -12.843 8.078 1.00 84.81 97 ASP A C 1
ATOM 755 O O . ASP A 1 97 ? 4.108 -13.221 7.924 1.00 84.81 97 ASP A O 1
ATOM 759 N N . HIS A 1 98 ? 5.546 -11.604 8.474 1.00 88.81 98 HIS A N 1
ATOM 760 C CA . HIS A 1 98 ? 4.526 -10.608 8.795 1.00 88.81 98 HIS A CA 1
ATOM 761 C C . HIS A 1 98 ? 4.048 -9.813 7.581 1.00 88.81 98 HIS A C 1
ATOM 763 O O . HIS A 1 98 ? 2.973 -9.218 7.635 1.00 88.81 98 HIS A O 1
ATOM 769 N N . TRP A 1 99 ? 4.864 -9.762 6.531 1.00 91.31 99 TRP A N 1
ATOM 770 C CA . TRP A 1 99 ? 4.627 -8.957 5.341 1.00 91.31 99 TRP A CA 1
ATOM 771 C C . TRP A 1 99 ? 4.430 -9.870 4.145 1.00 91.31 99 TRP A C 1
ATOM 773 O O . TRP A 1 99 ? 5.345 -10.600 3.768 1.00 91.31 99 TRP A O 1
ATOM 783 N N . ILE A 1 100 ? 3.244 -9.803 3.555 1.00 90.69 100 ILE A N 1
ATOM 784 C CA . ILE A 1 100 ? 2.860 -10.596 2.389 1.00 90.69 100 ILE A CA 1
ATOM 785 C C . ILE A 1 100 ? 2.653 -9.658 1.194 1.00 90.69 100 ILE A C 1
ATOM 787 O O . ILE A 1 100 ? 2.375 -8.470 1.394 1.00 90.69 100 ILE A O 1
ATOM 791 N N . PRO A 1 101 ? 2.864 -10.128 -0.045 1.00 92.94 101 PRO A N 1
ATOM 792 C CA . PRO A 1 101 ? 2.529 -9.331 -1.217 1.00 92.94 101 PRO A CA 1
ATOM 793 C C . PRO A 1 101 ? 1.011 -9.142 -1.280 1.00 92.94 101 PRO A C 1
ATOM 795 O O . PRO A 1 101 ? 0.258 -10.105 -1.154 1.00 92.94 101 PRO A O 1
ATOM 798 N N . LEU A 1 102 ? 0.578 -7.896 -1.452 1.00 93.56 102 LEU A N 1
ATOM 799 C CA . LEU A 1 102 ? -0.816 -7.534 -1.696 1.00 93.56 102 LEU A CA 1
ATOM 800 C C . LEU A 1 102 ? -1.108 -7.612 -3.195 1.00 93.56 102 LEU A C 1
ATOM 802 O O . LEU A 1 102 ? -1.992 -8.342 -3.625 1.00 93.56 102 LEU A O 1
ATOM 806 N N . CYS A 1 103 ? -0.312 -6.899 -3.989 1.00 95.06 103 CYS A N 1
ATOM 807 C CA . CYS A 1 103 ? -0.385 -6.964 -5.439 1.00 95.06 103 CYS A CA 1
ATOM 808 C C . CYS A 1 103 ? 0.948 -6.585 -6.092 1.00 95.06 103 CYS A C 1
ATOM 810 O O . CYS A 1 103 ? 1.810 -5.925 -5.492 1.00 95.06 103 CYS A O 1
ATOM 812 N N . LYS A 1 104 ? 1.116 -7.014 -7.339 1.00 95.19 104 LYS A N 1
ATOM 813 C CA . LYS A 1 104 ? 2.166 -6.582 -8.258 1.00 95.19 104 LYS A CA 1
ATOM 814 C C . LYS A 1 104 ? 1.496 -5.841 -9.407 1.00 95.19 104 LYS A C 1
ATOM 816 O O . LYS A 1 104 ? 0.544 -6.324 -9.997 1.00 95.19 104 LYS A O 1
ATOM 821 N N . VAL A 1 105 ? 2.005 -4.656 -9.709 1.00 94.50 105 VAL A N 1
ATOM 822 C CA . VAL A 1 105 ? 1.522 -3.810 -10.800 1.00 94.50 105 VAL A CA 1
ATOM 823 C C . VAL A 1 105 ? 2.603 -3.778 -11.861 1.00 94.50 105 VAL A C 1
ATOM 825 O O . VAL A 1 105 ? 3.725 -3.340 -11.582 1.00 94.50 105 VAL A O 1
ATOM 828 N N . GLU A 1 106 ? 2.288 -4.244 -13.060 1.00 92.56 106 GLU A N 1
ATOM 829 C CA . GLU A 1 106 ? 3.178 -4.229 -14.212 1.00 92.56 106 GLU A CA 1
ATOM 830 C C . GLU A 1 106 ? 2.685 -3.208 -15.233 1.00 92.56 106 GLU A C 1
ATOM 832 O O . GLU A 1 106 ? 1.565 -3.274 -15.733 1.00 92.56 106 GLU A O 1
ATOM 837 N N . PHE A 1 107 ? 3.543 -2.232 -15.519 1.00 90.25 107 PHE A N 1
ATOM 838 C CA . PHE A 1 107 ? 3.275 -1.227 -16.533 1.00 90.25 107 PHE A CA 1
ATOM 839 C C . PHE A 1 107 ? 3.738 -1.742 -17.895 1.00 90.25 107 PHE A C 1
ATOM 841 O O . PHE A 1 107 ? 4.807 -2.366 -17.979 1.00 90.25 107 PHE A O 1
ATOM 848 N N . PRO A 1 108 ? 2.998 -1.428 -18.971 1.00 86.06 108 PRO A N 1
ATOM 849 C CA . PRO A 1 108 ? 3.429 -1.761 -20.315 1.00 86.06 108 PRO A CA 1
ATOM 850 C C . PRO A 1 108 ? 4.778 -1.089 -20.577 1.00 86.06 108 PRO A C 1
ATOM 852 O O . PRO A 1 108 ? 4.988 0.088 -20.264 1.00 86.06 108 PRO A O 1
ATOM 855 N N . ALA A 1 109 ? 5.715 -1.834 -21.157 1.00 72.62 109 ALA A N 1
ATOM 856 C CA . ALA A 1 109 ? 6.918 -1.214 -21.685 1.00 72.62 109 ALA A CA 1
ATOM 857 C C . ALA A 1 109 ? 6.487 -0.290 -22.827 1.00 72.62 109 ALA A C 1
ATOM 859 O O . ALA A 1 109 ? 5.853 -0.755 -23.778 1.00 72.62 109 ALA A O 1
ATOM 860 N N . LEU A 1 110 ? 6.798 1.009 -22.735 1.00 64.62 110 LEU A N 1
ATOM 861 C CA . LEU A 1 110 ? 6.550 1.898 -23.866 1.00 64.62 110 LEU A CA 1
ATOM 862 C C . LEU A 1 110 ? 7.264 1.309 -25.092 1.00 64.62 110 LEU A C 1
ATOM 864 O O . LEU A 1 110 ? 8.463 1.015 -24.993 1.00 64.62 110 LEU A O 1
ATOM 868 N N . PRO A 1 111 ? 6.574 1.142 -26.238 1.00 59.69 111 PRO A N 1
ATOM 869 C CA . PRO A 1 111 ? 7.266 0.815 -27.471 1.00 59.69 111 PRO A CA 1
ATOM 870 C C . PRO A 1 111 ? 8.356 1.874 -27.685 1.00 59.69 111 PRO A C 1
ATOM 872 O O . PRO A 1 111 ? 8.125 3.052 -27.375 1.00 59.69 111 PRO A O 1
ATOM 875 N N . PRO A 1 112 ? 9.564 1.485 -28.138 1.00 54.94 112 PRO A N 1
ATOM 876 C CA . PRO A 1 112 ? 10.635 2.446 -28.354 1.00 54.94 112 PRO A CA 1
ATOM 877 C C . PRO A 1 112 ? 10.086 3.556 -29.245 1.00 54.94 112 PRO A C 1
ATOM 879 O O . PRO A 1 112 ? 9.539 3.269 -30.311 1.00 54.94 112 PRO A O 1
ATOM 882 N N . ALA A 1 113 ? 10.169 4.803 -28.768 1.00 53.59 113 ALA A N 1
ATOM 883 C CA . ALA A 1 113 ? 9.691 5.959 -29.515 1.00 53.59 113 ALA A CA 1
ATOM 884 C C . ALA A 1 113 ? 10.187 5.854 -30.969 1.00 53.59 113 ALA A C 1
ATOM 886 O O . ALA A 1 113 ? 11.346 5.458 -31.163 1.00 53.59 113 ALA A O 1
ATOM 887 N N . PRO A 1 114 ? 9.361 6.186 -31.982 1.00 49.03 114 PRO A N 1
ATOM 888 C CA . PRO A 1 114 ? 9.832 6.236 -33.355 1.00 49.03 114 PRO A CA 1
ATOM 889 C C . PRO A 1 114 ? 11.086 7.101 -33.359 1.00 49.03 114 PRO A C 1
ATOM 891 O O . PRO A 1 114 ? 11.051 8.243 -32.898 1.00 49.03 114 PRO A O 1
ATOM 894 N N . VAL A 1 115 ? 12.214 6.523 -33.768 1.00 51.97 115 VAL A N 1
ATOM 895 C CA . VAL A 1 115 ? 13.500 7.216 -33.794 1.00 51.97 115 VAL A CA 1
ATOM 896 C C . VAL A 1 115 ? 13.369 8.324 -34.831 1.00 51.97 115 VAL A C 1
ATOM 898 O O . VAL A 1 115 ? 13.599 8.116 -36.018 1.00 51.97 115 VAL A O 1
ATOM 901 N N . GLU A 1 116 ? 12.920 9.499 -34.405 1.00 48.31 116 GLU A N 1
ATOM 902 C CA . GLU A 1 116 ? 12.746 10.643 -35.280 1.00 48.31 116 GLU A CA 1
ATOM 903 C C . GLU A 1 116 ? 14.148 11.113 -35.672 1.00 48.31 116 GLU A C 1
ATOM 905 O O . GLU A 1 116 ? 14.870 11.758 -34.906 1.00 48.31 116 GLU A O 1
ATOM 910 N N . HIS A 1 117 ? 14.590 10.687 -36.856 1.00 46.34 117 HIS A N 1
ATOM 911 C CA . HIS A 1 117 ? 15.896 11.002 -37.410 1.00 46.34 117 HIS A CA 1
ATOM 912 C C . HIS A 1 117 ? 15.980 12.505 -37.710 1.00 46.34 117 HIS A C 1
ATOM 914 O O . HIS A 1 117 ? 15.866 12.931 -38.861 1.00 46.34 117 HIS A O 1
ATOM 920 N N . LYS A 1 118 ? 16.232 13.340 -36.696 1.00 45.75 118 LYS A N 1
ATOM 921 C CA . LYS A 1 118 ? 16.673 14.723 -36.910 1.00 45.75 118 LYS A CA 1
ATOM 922 C C . LYS A 1 118 ? 18.087 14.699 -37.489 1.00 45.75 118 LYS A C 1
ATOM 924 O O . LYS A 1 118 ? 19.101 14.812 -36.808 1.00 45.75 118 LYS A O 1
ATOM 929 N N . ARG A 1 119 ? 18.139 14.506 -38.805 1.00 48.88 119 ARG A N 1
ATOM 930 C CA . ARG A 1 119 ? 19.324 14.594 -39.651 1.00 48.88 119 ARG A CA 1
ATOM 931 C C . ARG A 1 119 ? 19.773 16.055 -39.728 1.00 48.88 119 ARG A C 1
ATOM 933 O O . ARG A 1 119 ? 19.104 16.850 -40.380 1.00 48.88 119 ARG A O 1
ATOM 940 N N . LYS A 1 120 ? 20.916 16.372 -39.103 1.00 45.94 120 LYS A N 1
ATOM 941 C CA . LYS A 1 120 ? 21.987 17.305 -39.554 1.00 45.94 120 LYS A CA 1
ATOM 942 C C . LYS A 1 120 ? 23.079 17.380 -38.463 1.00 45.94 120 LYS A C 1
ATOM 944 O O . LYS A 1 120 ? 22.873 17.962 -37.413 1.00 45.94 120 LYS A O 1
ATOM 949 N N . GLN A 1 121 ? 24.136 16.570 -38.581 1.00 48.62 121 GLN A N 1
ATOM 950 C CA . GLN A 1 121 ? 25.480 16.951 -39.071 1.00 48.62 121 GLN A CA 1
ATOM 951 C C . GLN A 1 121 ? 26.288 17.897 -38.145 1.00 48.62 121 GLN A C 1
ATOM 953 O O . GLN A 1 121 ? 26.181 19.107 -38.290 1.00 48.62 121 GLN A O 1
ATOM 958 N N . LYS A 1 122 ? 27.200 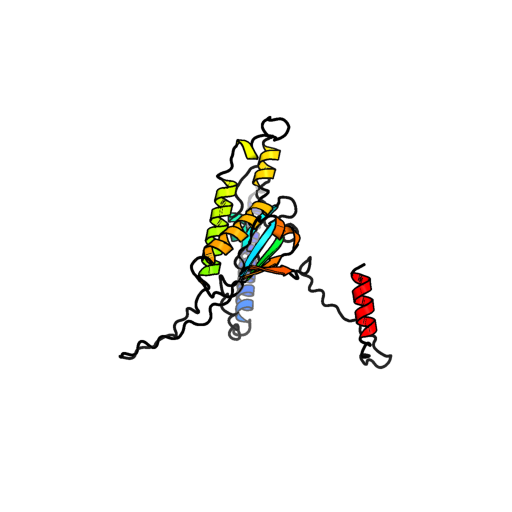17.363 -37.309 1.00 38.78 122 LYS A N 1
ATOM 959 C CA . LYS A 1 122 ? 28.668 17.296 -37.557 1.00 38.78 122 LYS A CA 1
ATOM 960 C C . LYS A 1 122 ? 29.486 16.897 -36.305 1.00 38.78 122 LYS A C 1
ATOM 962 O O . LYS A 1 122 ? 29.222 17.367 -35.211 1.00 38.78 122 LYS A O 1
ATOM 967 N N . ALA A 1 123 ? 30.543 16.125 -36.585 1.00 38.50 123 ALA A N 1
ATOM 968 C CA . ALA A 1 123 ? 31.844 16.035 -35.902 1.00 38.50 123 ALA A CA 1
ATOM 969 C C . ALA A 1 123 ? 31.967 15.324 -34.531 1.00 38.50 123 ALA A C 1
ATOM 971 O O . ALA A 1 123 ? 31.891 15.921 -33.467 1.00 38.50 123 ALA A O 1
ATOM 972 N N . SER A 1 124 ? 32.273 14.023 -34.622 1.00 51.44 124 SER A N 1
ATOM 973 C CA . SER A 1 124 ? 33.400 13.332 -33.964 1.00 51.44 124 SER A CA 1
ATOM 974 C C . SER A 1 124 ? 33.855 13.781 -32.563 1.00 51.44 124 SER A C 1
ATOM 976 O O . SER A 1 124 ? 34.768 14.593 -32.441 1.00 51.44 124 SER A O 1
ATOM 978 N N . ALA A 1 125 ? 33.347 13.104 -31.531 1.00 46.19 125 ALA A N 1
ATOM 979 C CA . ALA A 1 125 ? 34.110 12.695 -30.346 1.00 46.19 125 ALA A CA 1
ATOM 980 C C . ALA A 1 125 ? 33.301 11.643 -29.563 1.00 46.19 125 ALA A C 1
ATOM 982 O O . ALA A 1 125 ? 32.227 11.944 -29.058 1.00 46.19 125 ALA A O 1
ATOM 983 N N . GLN A 1 126 ? 33.805 10.405 -29.516 1.00 47.75 126 GLN A N 1
ATOM 984 C CA . GLN A 1 126 ? 33.519 9.364 -28.516 1.00 47.75 126 GLN A CA 1
ATOM 985 C C . GLN A 1 126 ? 32.110 9.378 -27.869 1.00 47.75 126 GLN A C 1
ATOM 987 O O . GLN A 1 126 ? 31.967 9.552 -26.659 1.00 47.75 126 GLN A O 1
ATOM 992 N N . ALA A 1 127 ? 31.058 9.165 -28.662 1.00 44.34 127 ALA A N 1
ATOM 993 C CA . ALA A 1 127 ? 29.700 9.034 -28.144 1.00 44.34 127 ALA A CA 1
ATOM 994 C C . ALA A 1 127 ? 29.534 7.669 -27.456 1.00 44.34 127 ALA A C 1
ATOM 996 O O . ALA A 1 127 ? 29.265 6.650 -28.092 1.00 44.34 127 ALA A O 1
ATOM 997 N N . GLN A 1 128 ? 29.704 7.655 -26.136 1.00 45.62 128 GLN A N 1
ATOM 998 C CA . GLN A 1 128 ? 29.044 6.681 -25.276 1.00 45.62 128 GLN A CA 1
ATOM 999 C C . GLN A 1 128 ? 27.561 6.656 -25.676 1.00 45.62 128 GLN A C 1
ATOM 1001 O O . GLN A 1 128 ? 26.911 7.702 -25.671 1.00 45.62 128 GLN A O 1
ATOM 1006 N N . ALA A 1 129 ? 27.054 5.498 -26.115 1.00 40.38 129 ALA A N 1
ATOM 1007 C CA . ALA A 1 129 ? 25.648 5.321 -26.484 1.00 40.38 129 ALA A CA 1
ATOM 1008 C C . ALA A 1 129 ? 24.737 5.943 -25.404 1.00 40.38 129 ALA A C 1
ATOM 1010 O O . ALA A 1 129 ? 25.094 5.868 -24.234 1.00 40.38 129 ALA A O 1
ATOM 1011 N N . PRO A 1 130 ? 23.586 6.556 -25.715 1.00 43.91 130 PRO A N 1
ATOM 1012 C CA . PRO A 1 130 ? 22.728 7.132 -24.681 1.00 43.91 130 PRO A CA 1
ATOM 1013 C C . PRO A 1 130 ? 22.261 6.026 -23.718 1.00 43.91 130 PRO A C 1
ATOM 1015 O O . PRO A 1 130 ? 21.389 5.226 -24.032 1.00 43.91 130 PRO A O 1
ATOM 1018 N N . HIS A 1 131 ? 22.883 5.945 -22.539 1.00 43.97 131 HIS A N 1
ATOM 1019 C CA . HIS A 1 131 ? 22.698 4.891 -21.532 1.00 43.97 131 HIS A CA 1
ATOM 1020 C C . HIS A 1 131 ? 21.383 4.995 -20.740 1.00 43.97 131 HIS A C 1
ATOM 1022 O O . HIS A 1 131 ? 21.264 4.411 -19.662 1.00 43.97 131 HIS A O 1
ATOM 1028 N N . SER A 1 132 ? 20.406 5.744 -21.242 1.00 48.12 132 SER A N 1
ATOM 1029 C CA . SER A 1 132 ? 19.063 5.808 -20.683 1.00 48.12 132 SER A CA 1
ATOM 1030 C C . SER A 1 132 ? 18.112 5.115 -21.649 1.00 48.12 132 SER A C 1
ATOM 1032 O O . SER A 1 132 ? 17.493 5.766 -22.491 1.00 4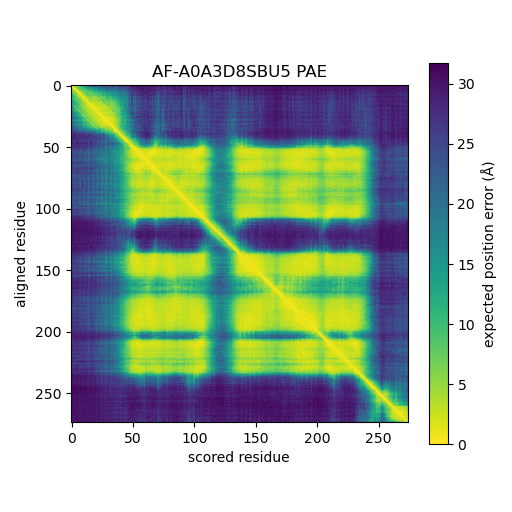8.12 132 SER A O 1
ATOM 1034 N N . SER A 1 133 ? 17.976 3.791 -21.520 1.00 51.72 133 SER A N 1
ATOM 1035 C CA . SER A 1 133 ? 16.724 3.135 -21.916 1.00 51.72 133 SER A CA 1
ATOM 1036 C C . SER A 1 133 ? 15.566 3.984 -21.380 1.00 51.72 133 SER A C 1
ATOM 1038 O O . SER A 1 133 ? 15.723 4.532 -20.280 1.00 51.72 133 SER A O 1
ATOM 1040 N N . PRO A 1 134 ? 14.458 4.155 -22.121 1.00 54.16 134 PRO A N 1
ATOM 1041 C CA . PRO A 1 134 ? 13.341 4.963 -21.656 1.00 54.16 134 PRO A CA 1
ATOM 1042 C C . PRO A 1 134 ? 12.907 4.414 -20.299 1.00 54.16 134 PRO A C 1
ATOM 1044 O O . PRO A 1 134 ? 12.350 3.327 -20.192 1.00 54.16 134 PRO A O 1
ATOM 1047 N N . ILE A 1 135 ? 13.267 5.130 -19.236 1.00 57.94 135 ILE A N 1
ATOM 1048 C CA . ILE A 1 135 ? 12.800 4.826 -17.894 1.00 57.94 135 ILE A CA 1
ATOM 1049 C C . ILE A 1 135 ? 11.284 4.925 -18.003 1.00 57.94 135 ILE A C 1
ATOM 1051 O O . ILE A 1 135 ? 10.792 5.931 -18.515 1.00 57.94 135 ILE A O 1
ATOM 1055 N N . ASN A 1 136 ? 10.552 3.900 -17.567 1.00 68.25 136 ASN A N 1
ATOM 1056 C CA . ASN A 1 136 ? 9.096 3.952 -17.509 1.00 68.25 136 ASN A CA 1
ATOM 1057 C C . ASN A 1 136 ? 8.703 5.080 -16.544 1.00 68.25 136 ASN A C 1
ATOM 1059 O O . ASN A 1 136 ? 8.609 4.894 -15.328 1.00 68.25 136 ASN A O 1
ATOM 1063 N N . THR A 1 137 ? 8.536 6.286 -17.091 1.00 79.75 137 THR A N 1
ATOM 1064 C CA . THR A 1 137 ? 8.216 7.505 -16.343 1.00 79.75 137 THR A CA 1
ATOM 1065 C C . THR A 1 137 ? 6.893 7.334 -15.614 1.00 79.75 137 THR A C 1
ATOM 1067 O O . THR A 1 137 ? 6.750 7.811 -14.495 1.00 79.75 137 THR A O 1
ATOM 1070 N N . MET A 1 138 ? 5.979 6.564 -16.204 1.00 84.62 138 MET A N 1
ATOM 1071 C CA . MET A 1 138 ? 4.654 6.261 -15.671 1.00 84.62 138 MET A CA 1
ATOM 1072 C C . MET A 1 138 ? 4.714 5.505 -14.355 1.00 84.62 138 MET A C 1
ATOM 1074 O O . MET A 1 138 ? 4.138 5.974 -13.383 1.00 84.62 138 MET A O 1
ATOM 1078 N N . GLY A 1 139 ? 5.454 4.396 -14.276 1.00 88.31 139 GLY A N 1
ATOM 1079 C CA . GLY A 1 139 ? 5.534 3.642 -13.026 1.00 88.31 139 GLY A CA 1
ATOM 1080 C C . GLY A 1 139 ? 6.273 4.403 -11.924 1.00 88.31 139 GLY A C 1
ATOM 1081 O O . GLY A 1 139 ? 5.923 4.284 -10.754 1.00 88.31 139 GLY A O 1
ATOM 1082 N N . LEU A 1 140 ? 7.250 5.255 -12.261 1.00 89.50 140 LEU A N 1
ATOM 1083 C CA . LEU A 1 140 ? 7.871 6.142 -11.267 1.00 89.50 140 LEU A CA 1
ATOM 1084 C C . LEU A 1 140 ? 6.918 7.246 -10.788 1.00 89.50 140 LEU A C 1
ATOM 1086 O O . LEU A 1 140 ? 6.879 7.516 -9.589 1.00 89.50 140 LEU A O 1
ATOM 1090 N N . GLN A 1 141 ? 6.148 7.857 -11.693 1.00 90.75 141 GLN A N 1
ATOM 1091 C CA . GLN A 1 141 ? 5.120 8.849 -11.359 1.00 90.75 141 GLN A CA 1
ATOM 1092 C C . GLN A 1 141 ? 4.016 8.226 -10.499 1.00 90.75 141 GLN A C 1
ATOM 1094 O O . GLN A 1 141 ? 3.689 8.765 -9.445 1.00 90.75 141 GLN A O 1
ATOM 1099 N N . ALA A 1 142 ? 3.511 7.055 -10.893 1.00 92.62 142 ALA A N 1
ATOM 1100 C CA . ALA A 1 142 ? 2.531 6.290 -10.132 1.00 92.62 142 ALA A CA 1
ATOM 1101 C C . ALA A 1 142 ? 3.055 5.970 -8.725 1.00 92.62 142 ALA A C 1
ATOM 1103 O O . ALA A 1 142 ? 2.384 6.222 -7.729 1.00 92.62 142 ALA A O 1
ATOM 1104 N N . PHE A 1 143 ? 4.301 5.498 -8.621 1.00 94.00 143 PHE A N 1
ATOM 1105 C CA . PHE A 1 143 ? 4.935 5.204 -7.338 1.00 94.00 143 PHE A CA 1
ATOM 1106 C C . PHE A 1 143 ? 5.077 6.438 -6.435 1.00 94.00 143 PHE A C 1
ATOM 1108 O O . PHE A 1 143 ? 4.929 6.328 -5.218 1.00 94.00 143 PHE A O 1
ATOM 1115 N N . GLN A 1 144 ? 5.388 7.608 -7.001 1.00 93.88 144 GLN A N 1
ATOM 1116 C CA . GLN A 1 144 ? 5.453 8.860 -6.241 1.00 93.88 144 GLN A CA 1
ATOM 1117 C C . GLN A 1 144 ? 4.071 9.237 -5.699 1.00 93.88 144 GLN A C 1
ATOM 1119 O O . GLN A 1 144 ? 3.932 9.405 -4.487 1.00 93.88 144 GLN A O 1
ATOM 1124 N N . LYS A 1 145 ? 3.046 9.238 -6.558 1.00 94.88 145 LYS A N 1
ATOM 1125 C CA . LYS A 1 145 ? 1.665 9.568 -6.182 1.00 94.88 145 LYS A CA 1
ATOM 1126 C C . LYS A 1 145 ? 1.087 8.625 -5.133 1.00 94.88 145 LYS A C 1
ATOM 1128 O O . LYS A 1 145 ? 0.552 9.086 -4.134 1.00 94.88 145 LYS A O 1
ATOM 1133 N N . LEU A 1 146 ? 1.280 7.313 -5.280 1.00 95.94 146 LEU A N 1
ATOM 1134 C CA . LEU A 1 146 ? 0.854 6.321 -4.281 1.00 95.94 146 LEU A CA 1
ATOM 1135 C C . LEU A 1 146 ? 1.424 6.612 -2.886 1.00 95.94 146 LEU A C 1
ATOM 1137 O O . LEU A 1 146 ? 0.749 6.453 -1.868 1.00 95.94 146 LEU A O 1
ATOM 1141 N N . ARG A 1 147 ? 2.685 7.052 -2.817 1.00 94.00 147 ARG A N 1
ATOM 1142 C CA . ARG A 1 147 ? 3.321 7.404 -1.542 1.00 94.00 147 ARG A CA 1
ATOM 1143 C C . ARG A 1 147 ? 2.796 8.717 -0.974 1.00 94.00 147 ARG A C 1
ATOM 1145 O O . ARG A 1 147 ? 2.725 8.847 0.249 1.00 94.00 147 ARG A O 1
ATOM 1152 N N . GLU A 1 148 ? 2.441 9.667 -1.828 1.00 94.69 148 GLU A N 1
ATOM 1153 C CA . GLU A 1 148 ? 1.807 10.921 -1.425 1.00 94.69 148 GLU A CA 1
ATOM 1154 C C . GLU A 1 148 ? 0.396 10.673 -0.883 1.00 94.69 148 GLU A C 1
ATOM 1156 O O . GLU A 1 148 ? 0.114 11.097 0.237 1.00 94.69 148 GLU A O 1
ATOM 1161 N N . TYR A 1 149 ? -0.438 9.903 -1.589 1.00 94.81 149 TYR A N 1
ATOM 1162 C CA . TYR A 1 149 ? -1.775 9.519 -1.123 1.00 94.81 149 TYR A CA 1
ATOM 1163 C C . TYR A 1 149 ? -1.732 8.789 0.213 1.00 94.81 149 TYR A C 1
ATOM 1165 O O . TYR A 1 149 ? -2.393 9.208 1.160 1.00 94.81 149 TYR A O 1
ATOM 1173 N N . LYS A 1 150 ? -0.851 7.794 0.357 1.00 93.62 150 LYS A N 1
ATOM 1174 C CA . LYS A 1 150 ? -0.643 7.117 1.642 1.00 93.62 150 LYS A CA 1
ATOM 1175 C C . LYS A 1 150 ? -0.282 8.097 2.763 1.00 93.62 150 LYS A C 1
ATOM 1177 O O . LYS A 1 150 ? -0.803 7.992 3.869 1.00 93.62 150 LYS A O 1
ATOM 1182 N N . THR A 1 151 ? 0.615 9.045 2.487 1.00 91.94 151 THR A N 1
ATOM 1183 C CA . THR A 1 151 ? 1.015 10.056 3.478 1.00 91.94 151 THR A CA 1
ATOM 1184 C C . THR A 1 151 ? -0.173 10.939 3.867 1.00 91.94 151 THR A C 1
ATOM 1186 O O . THR A 1 151 ? -0.342 11.243 5.047 1.00 91.94 151 THR A O 1
ATOM 1189 N N . ARG A 1 152 ? -1.026 11.306 2.901 1.00 92.06 152 ARG A N 1
ATOM 1190 C CA . ARG A 1 152 ? -2.265 12.054 3.150 1.00 92.06 152 ARG A CA 1
ATOM 1191 C C . ARG A 1 152 ? -3.252 11.241 3.988 1.00 92.06 152 ARG A C 1
ATOM 1193 O O . ARG A 1 152 ? -3.691 11.758 5.000 1.00 92.06 152 ARG A O 1
ATOM 1200 N N . HIS A 1 153 ? -3.514 9.971 3.677 1.00 90.19 153 HIS A N 1
ATOM 1201 C CA . HIS A 1 153 ? -4.438 9.125 4.459 1.00 90.19 153 HIS A CA 1
ATOM 1202 C C . HIS A 1 153 ? -4.007 8.896 5.910 1.00 90.19 153 HIS A C 1
ATOM 1204 O O . HIS A 1 153 ? -4.837 8.673 6.791 1.00 90.19 153 HIS A 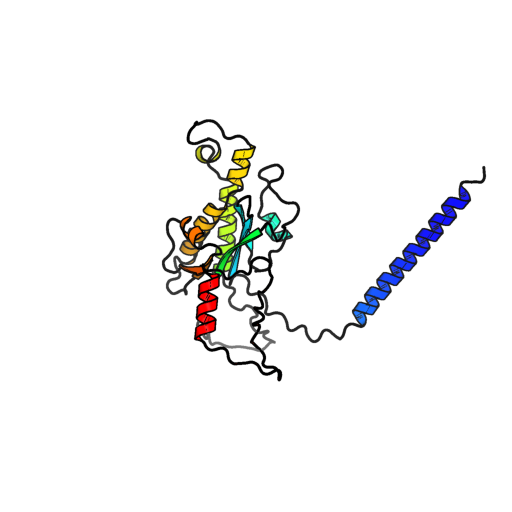O 1
ATOM 1210 N N . GLU A 1 154 ? -2.705 8.947 6.186 1.00 87.44 154 GLU A N 1
ATOM 1211 C CA . GLU A 1 154 ? -2.182 8.787 7.544 1.00 87.44 154 GLU A CA 1
ATOM 1212 C C . GLU A 1 154 ? -2.174 10.098 8.349 1.00 87.44 154 GLU A C 1
ATOM 1214 O O . GLU A 1 154 ? -2.268 10.053 9.579 1.00 87.44 154 GLU A O 1
ATOM 1219 N N . LEU A 1 155 ? -2.063 11.255 7.685 1.00 87.00 155 LEU A N 1
ATOM 1220 C CA . LEU A 1 155 ? -1.972 12.575 8.329 1.00 87.00 155 LEU A CA 1
ATOM 1221 C C . LEU A 1 155 ? -3.299 13.338 8.344 1.00 87.00 155 LEU A C 1
ATOM 1223 O O . LEU A 1 155 ? -3.646 13.956 9.348 1.00 87.00 155 LEU A O 1
ATOM 1227 N N . GLU A 1 156 ? -4.019 13.301 7.232 1.00 86.44 156 GLU A N 1
ATOM 1228 C CA . GLU A 1 156 ? -5.247 14.038 6.961 1.00 86.44 156 GLU A CA 1
ATOM 1229 C C . GLU A 1 156 ? -6.429 13.067 7.005 1.00 86.44 156 GLU A C 1
ATOM 1231 O O . GLU A 1 156 ? -6.973 12.654 5.985 1.00 86.44 156 GLU A O 1
ATOM 1236 N N . TRP A 1 157 ? -6.816 12.678 8.217 1.00 82.94 157 TRP A N 1
ATOM 1237 C CA . TRP A 1 157 ? -8.042 11.925 8.457 1.00 82.94 157 TRP A CA 1
ATOM 1238 C C . TRP A 1 157 ? -9.076 12.799 9.154 1.00 82.94 157 TRP A C 1
ATOM 1240 O O . TRP A 1 157 ? -8.740 13.590 10.037 1.00 82.94 157 TRP A O 1
ATOM 1250 N N . ASP A 1 158 ? -10.345 12.616 8.791 1.00 82.75 158 ASP A N 1
ATOM 1251 C CA . ASP A 1 158 ? -11.452 13.314 9.433 1.00 82.75 158 ASP A CA 1
ATOM 1252 C C . ASP A 1 158 ? -11.668 12.779 10.867 1.00 82.75 158 ASP A C 1
ATOM 1254 O O . ASP A 1 158 ? -11.933 11.579 11.058 1.00 82.75 158 ASP A O 1
ATOM 1258 N N . PRO A 1 159 ? -11.561 13.636 11.903 1.00 79.44 159 PRO A N 1
ATOM 1259 C CA . PRO A 1 159 ? -11.855 13.261 13.278 1.00 79.44 159 PRO A CA 1
ATOM 1260 C C . PRO A 1 159 ? -13.274 12.746 13.508 1.00 79.44 159 PRO A C 1
ATOM 1262 O O . PRO A 1 159 ? -13.496 12.048 14.497 1.00 79.44 159 PRO A O 1
ATOM 1265 N N . GLU A 1 160 ? -14.233 13.051 12.642 1.00 78.81 160 GLU A N 1
ATOM 1266 C CA . GLU A 1 160 ? -15.583 12.503 12.756 1.00 78.81 160 GLU A CA 1
ATOM 1267 C C . GLU A 1 160 ? -15.629 11.038 12.319 1.00 78.81 160 GLU A C 1
ATOM 1269 O O . GLU A 1 160 ? -16.155 10.201 13.053 1.00 78.81 160 GLU A O 1
ATOM 1274 N N . VAL A 1 161 ? -14.974 10.707 11.205 1.00 76.38 161 VAL A N 1
ATOM 1275 C CA . VAL A 1 161 ? -14.938 9.351 10.631 1.00 76.38 161 VAL A CA 1
ATOM 1276 C C . VAL A 1 161 ? -14.070 8.401 11.461 1.00 76.38 161 VAL A C 1
ATOM 1278 O O . VAL A 1 161 ? -14.442 7.258 11.732 1.00 76.38 161 VAL A O 1
ATOM 1281 N N . LEU A 1 162 ? -12.889 8.861 11.885 1.00 75.50 162 LEU A N 1
ATOM 1282 C CA . LEU A 1 162 ? -11.895 8.021 12.565 1.00 75.50 162 LEU A CA 1
ATOM 1283 C C . LEU A 1 162 ? -11.763 8.306 14.063 1.00 75.50 162 LEU A C 1
ATOM 1285 O O . LEU A 1 162 ? -11.089 7.558 14.779 1.00 75.50 162 LEU A O 1
ATOM 1289 N N . GLY A 1 163 ? -12.401 9.362 14.565 1.00 76.00 163 GLY A N 1
ATOM 1290 C CA . GLY A 1 163 ? -12.358 9.736 15.975 1.00 76.00 163 GLY A CA 1
ATOM 1291 C C . GLY A 1 163 ? -13.570 9.291 16.782 1.00 76.00 163 GLY A C 1
ATOM 1292 O O . GLY A 1 163 ? -13.410 9.184 17.999 1.00 76.00 163 GLY A O 1
ATOM 1293 N N . LYS A 1 164 ? -14.714 8.977 16.160 1.00 83.31 164 LYS A N 1
ATOM 1294 C CA . LYS A 1 164 ? -15.940 8.535 16.842 1.00 83.31 164 LYS A CA 1
ATOM 1295 C C . LYS A 1 164 ? -16.378 7.141 16.395 1.00 83.31 164 LYS A C 1
ATOM 1297 O O . LYS A 1 164 ? -16.026 6.662 15.320 1.00 83.31 164 LYS A O 1
ATOM 1302 N N . ASP A 1 165 ? -17.078 6.454 17.281 1.00 83.00 165 ASP A N 1
ATOM 1303 C CA . ASP A 1 165 ? -17.766 5.213 16.961 1.00 83.00 165 ASP A CA 1
ATOM 1304 C C . ASP A 1 165 ? -19.084 5.550 16.234 1.00 83.00 165 ASP A C 1
ATOM 1306 O O . ASP A 1 165 ? -19.851 6.356 16.770 1.00 83.00 165 ASP A O 1
ATOM 1310 N N . PRO A 1 166 ? -19.351 4.988 15.039 1.00 79.94 166 PRO A N 1
ATOM 1311 C CA . PRO A 1 166 ? -20.566 5.280 14.280 1.00 79.94 166 PRO A CA 1
ATOM 1312 C C . PRO A 1 166 ? -21.860 4.950 15.029 1.00 79.94 166 PRO A C 1
ATOM 1314 O O . PRO A 1 166 ? -22.848 5.657 14.863 1.00 79.94 166 PRO A O 1
ATOM 1317 N N . GLU A 1 167 ? -21.867 3.897 15.851 1.00 83.06 167 GLU A N 1
ATOM 1318 C CA . GLU A 1 167 ? -23.088 3.445 16.531 1.00 83.06 167 GLU A CA 1
ATOM 1319 C C . GLU A 1 167 ? -23.361 4.241 17.803 1.00 83.06 167 GLU A C 1
ATOM 1321 O O . GLU A 1 167 ? -24.503 4.567 18.118 1.00 83.06 167 GLU A O 1
ATOM 1326 N N . THR A 1 168 ? -22.305 4.553 18.554 1.00 85.00 168 THR A N 1
ATOM 1327 C CA . THR A 1 168 ? -22.451 5.155 19.885 1.00 85.00 168 THR A CA 1
ATOM 1328 C C . THR A 1 168 ? -22.197 6.661 19.900 1.00 85.00 168 THR A C 1
ATOM 1330 O O . THR A 1 168 ? -22.535 7.329 20.875 1.00 85.00 168 THR A O 1
ATOM 1333 N N . GLY A 1 169 ? -21.578 7.218 18.853 1.00 82.25 169 GLY A N 1
ATOM 1334 C CA . GLY A 1 169 ? -21.205 8.633 18.750 1.00 82.25 169 GLY A CA 1
ATOM 1335 C C . GLY A 1 169 ? -20.070 9.066 19.690 1.00 82.25 169 GLY A C 1
ATOM 1336 O O . GLY A 1 169 ? -19.603 10.206 19.614 1.00 82.25 169 GLY A O 1
ATOM 1337 N N . TYR A 1 170 ? -19.593 8.175 20.565 1.00 83.94 170 TYR A N 1
ATOM 1338 C CA . TYR A 1 170 ? -18.505 8.455 21.497 1.00 83.94 170 TYR A CA 1
ATOM 1339 C C . TYR A 1 170 ? -17.141 8.396 20.821 1.00 83.94 170 TYR A C 1
ATOM 1341 O O . TYR A 1 170 ? -16.924 7.689 19.838 1.00 83.94 170 TYR A O 1
ATOM 1349 N N . PHE A 1 171 ? -16.175 9.111 21.397 1.00 86.50 171 PHE A N 1
ATOM 1350 C CA . PHE A 1 171 ? -14.808 9.082 20.903 1.00 86.50 171 PHE A CA 1
ATOM 1351 C C . PHE A 1 171 ? -14.172 7.699 21.061 1.00 86.50 171 PHE A C 1
ATOM 1353 O O . PHE A 1 171 ? -14.142 7.115 22.146 1.00 86.50 171 PHE A O 1
ATOM 1360 N N . LEU A 1 172 ? -13.557 7.220 19.983 1.00 86.81 172 LEU A N 1
ATOM 1361 C CA . LEU A 1 172 ? -12.787 5.988 19.977 1.00 86.81 172 LEU A CA 1
ATOM 1362 C C . LEU A 1 172 ? -11.592 6.111 20.916 1.00 86.81 172 LEU A C 1
ATOM 1364 O O . LEU A 1 172 ? -10.861 7.114 20.908 1.00 86.81 172 LEU A O 1
ATOM 1368 N N . SER A 1 173 ? -11.343 5.037 21.666 1.00 90.38 173 SER A N 1
ATOM 1369 C CA . SER A 1 173 ? -10.137 4.930 22.480 1.00 90.38 173 SER A CA 1
ATOM 1370 C C . SER A 1 173 ? -8.887 5.094 21.612 1.00 90.38 173 SER A C 1
ATOM 1372 O O . SER A 1 173 ? -8.838 4.652 20.459 1.00 90.38 173 SER A O 1
ATOM 1374 N N . LYS A 1 174 ? -7.827 5.675 22.186 1.00 88.12 174 LYS A N 1
ATOM 1375 C CA . LYS A 1 174 ? -6.552 5.910 21.488 1.00 88.12 174 LYS A CA 1
ATOM 1376 C C . LYS A 1 174 ? -6.020 4.654 20.789 1.00 88.12 174 LYS A C 1
ATOM 1378 O O . LYS A 1 174 ? -5.500 4.745 19.685 1.00 88.12 174 LYS A O 1
ATOM 1383 N N . LYS A 1 175 ? -6.175 3.481 21.414 1.00 88.88 175 LYS A N 1
ATOM 1384 C CA . LYS A 1 175 ? -5.700 2.197 20.878 1.00 88.88 175 LYS A CA 1
ATOM 1385 C C . LYS A 1 175 ? -6.521 1.718 19.678 1.00 88.88 175 LYS A C 1
ATOM 1387 O O . LYS A 1 175 ? -5.948 1.154 18.750 1.00 88.88 175 LYS A O 1
ATOM 1392 N N . VAL A 1 176 ? -7.838 1.922 19.697 1.00 89.25 176 VAL A N 1
ATOM 1393 C CA . VAL A 1 176 ? -8.713 1.556 18.572 1.00 89.25 176 VAL A CA 1
ATOM 1394 C C . VAL A 1 176 ? -8.477 2.506 17.404 1.00 89.25 176 VAL A C 1
ATOM 1396 O O . VAL A 1 176 ? -8.238 2.043 16.294 1.00 89.25 176 VAL A O 1
ATOM 1399 N N . ARG A 1 177 ? -8.415 3.814 17.672 1.00 89.06 177 ARG A N 1
ATOM 1400 C CA . ARG A 1 177 ? -8.073 4.833 16.672 1.00 89.06 177 ARG A CA 1
ATOM 1401 C C . ARG A 1 177 ? -6.722 4.562 16.014 1.00 89.06 177 ARG A C 1
ATOM 1403 O O . ARG A 1 177 ? -6.632 4.523 14.798 1.00 89.06 177 ARG A O 1
ATOM 1410 N N . GLN A 1 178 ? -5.696 4.284 16.818 1.00 90.12 178 GLN A N 1
ATOM 1411 C CA . GLN A 1 178 ? -4.368 3.894 16.336 1.00 90.12 178 GLN A CA 1
ATOM 1412 C C . GLN A 1 178 ? -4.434 2.693 15.384 1.00 90.12 178 GLN A C 1
ATOM 1414 O O . GLN A 1 178 ? -3.752 2.689 14.365 1.00 90.12 178 GLN A O 1
ATOM 1419 N N . ARG A 1 179 ? -5.234 1.670 15.713 1.00 89.75 179 ARG A N 1
ATOM 1420 C CA . ARG A 1 179 ? -5.389 0.489 14.858 1.00 89.75 179 ARG A CA 1
ATOM 1421 C C . ARG A 1 179 ? -6.066 0.843 13.537 1.00 89.75 179 ARG A C 1
ATOM 1423 O O . ARG A 1 179 ? -5.566 0.410 12.512 1.00 89.75 179 ARG A O 1
ATOM 1430 N N . LYS A 1 180 ? -7.129 1.654 13.571 1.00 90.50 180 LYS A N 1
ATOM 1431 C CA . LYS A 1 180 ? -7.817 2.120 12.360 1.00 90.50 180 LYS A CA 1
ATOM 1432 C C . LYS A 1 180 ? -6.896 2.946 11.455 1.00 90.50 180 LYS A C 1
ATOM 1434 O O . LYS A 1 180 ? -6.861 2.700 10.267 1.00 90.50 180 LYS A O 1
ATOM 1439 N N . ILE A 1 181 ? -6.084 3.851 12.012 1.00 90.75 181 ILE A N 1
ATOM 1440 C CA . ILE A 1 181 ? -5.118 4.639 11.219 1.00 90.75 181 ILE A CA 1
ATOM 1441 C C . ILE A 1 181 ? -4.021 3.741 10.618 1.00 90.75 181 ILE A C 1
ATOM 1443 O O . ILE A 1 181 ? -3.497 4.035 9.552 1.00 90.75 181 ILE A O 1
ATOM 1447 N N . CYS A 1 182 ? -3.637 2.645 11.278 1.00 91.50 182 CYS A N 1
ATOM 1448 C CA . CYS A 1 182 ? -2.696 1.685 10.692 1.00 91.50 182 CYS A CA 1
ATOM 1449 C C . CYS A 1 182 ? -3.304 0.835 9.567 1.00 91.50 182 CYS A C 1
ATOM 1451 O O . CYS A 1 182 ? -2.540 0.328 8.748 1.00 91.50 182 CYS A O 1
ATOM 1453 N N . ASP A 1 183 ? -4.625 0.659 9.553 1.00 92.50 183 ASP A N 1
ATOM 1454 C CA . ASP A 1 183 ? -5.328 -0.137 8.554 1.00 92.50 183 ASP A CA 1
ATOM 1455 C C . ASP A 1 183 ? -5.492 0.676 7.269 1.00 92.50 183 ASP A C 1
ATOM 1457 O O . ASP A 1 183 ? -6.397 1.493 7.134 1.00 92.50 183 ASP A O 1
ATOM 1461 N N . GLN A 1 184 ? -4.543 0.495 6.354 1.00 93.81 184 GLN A N 1
ATOM 1462 C CA . GLN A 1 184 ? -4.436 1.265 5.115 1.00 93.81 184 GLN A CA 1
ATOM 1463 C C . GLN A 1 184 ? -4.612 0.376 3.877 1.00 93.81 184 GLN A C 1
ATOM 1465 O O . GLN A 1 184 ? -4.324 0.818 2.770 1.00 93.81 184 GLN A O 1
ATOM 1470 N N . LYS A 1 185 ? -5.063 -0.879 4.038 1.00 94.19 185 LYS A N 1
ATOM 1471 C CA . LYS A 1 185 ? -5.202 -1.840 2.929 1.00 94.19 185 LYS A CA 1
ATOM 1472 C C . LYS A 1 185 ? -6.231 -1.363 1.904 1.00 94.19 185 LYS A C 1
ATOM 1474 O O . LYS A 1 185 ? -5.888 -1.225 0.737 1.00 94.19 185 LYS A O 1
ATOM 1479 N N . ALA A 1 186 ? -7.449 -1.064 2.355 1.00 93.69 186 ALA A N 1
ATOM 1480 C CA . ALA A 1 186 ? -8.525 -0.593 1.483 1.00 93.69 186 ALA A CA 1
ATOM 1481 C C . ALA A 1 186 ? -8.169 0.746 0.814 1.00 93.69 186 ALA A C 1
ATOM 1483 O O . ALA A 1 186 ? -8.310 0.889 -0.397 1.00 93.69 186 ALA A O 1
ATOM 1484 N N . ASN A 1 187 ? -7.611 1.685 1.589 1.00 94.00 187 ASN A N 1
ATOM 1485 C CA . ASN A 1 187 ? -7.156 2.977 1.072 1.00 94.00 187 ASN A CA 1
ATOM 1486 C C . ASN A 1 187 ? -6.092 2.802 -0.017 1.00 94.00 187 ASN A C 1
ATOM 1488 O O . ASN A 1 187 ? -6.199 3.413 -1.069 1.00 94.00 187 ASN A O 1
ATOM 1492 N N . ALA A 1 188 ? -5.112 1.916 0.189 1.00 96.19 188 ALA A N 1
ATOM 1493 C CA . ALA A 1 188 ? -4.068 1.658 -0.799 1.00 96.19 188 ALA A CA 1
ATOM 1494 C C . ALA A 1 188 ? -4.609 1.068 -2.111 1.00 96.19 188 ALA A C 1
ATOM 1496 O O . ALA A 1 188 ? -4.080 1.383 -3.175 1.00 96.19 188 ALA A O 1
ATOM 1497 N N . VAL A 1 189 ? -5.645 0.224 -2.052 1.00 96.12 189 VAL A N 1
ATOM 1498 C CA . VAL A 1 189 ? -6.304 -0.298 -3.259 1.00 96.12 189 VAL A CA 1
ATOM 1499 C C . VAL A 1 189 ? -7.064 0.809 -3.990 1.00 96.12 189 VAL A C 1
ATOM 1501 O O . VAL A 1 189 ? -6.915 0.951 -5.202 1.00 96.12 189 VAL A O 1
ATOM 1504 N N . ALA A 1 190 ? -7.818 1.631 -3.261 1.00 96.00 190 ALA A N 1
ATOM 1505 C CA . ALA A 1 190 ? -8.522 2.772 -3.840 1.00 96.00 190 ALA A CA 1
ATOM 1506 C C . ALA A 1 190 ? -7.548 3.792 -4.462 1.00 96.00 190 ALA A C 1
ATOM 1508 O O . ALA A 1 190 ? -7.761 4.257 -5.582 1.00 96.00 190 ALA A O 1
ATOM 1509 N N . ASP A 1 191 ? -6.439 4.083 -3.777 1.00 95.94 191 ASP A N 1
ATOM 1510 C CA . ASP A 1 191 ? -5.366 4.945 -4.278 1.00 95.94 191 ASP A CA 1
ATOM 1511 C C . ASP A 1 191 ? -4.731 4.364 -5.540 1.00 95.94 191 ASP A C 1
ATOM 1513 O O . ASP A 1 191 ? -4.391 5.106 -6.459 1.00 95.94 191 ASP A O 1
ATOM 1517 N N . LEU A 1 192 ? -4.569 3.039 -5.607 1.00 95.44 192 LEU A N 1
ATOM 1518 C CA . LEU A 1 192 ? -4.040 2.376 -6.791 1.00 95.44 192 LEU A CA 1
ATOM 1519 C C . LEU A 1 192 ? -4.951 2.587 -7.996 1.00 95.44 192 LEU A C 1
ATOM 1521 O O . LEU A 1 192 ? -4.463 3.027 -9.035 1.00 95.44 192 LEU A O 1
ATOM 1525 N N . ALA A 1 193 ? -6.253 2.353 -7.852 1.00 95.44 193 ALA A N 1
ATOM 1526 C CA . ALA A 1 193 ? -7.213 2.597 -8.923 1.00 95.44 193 ALA A CA 1
ATOM 1527 C C . ALA A 1 193 ? -7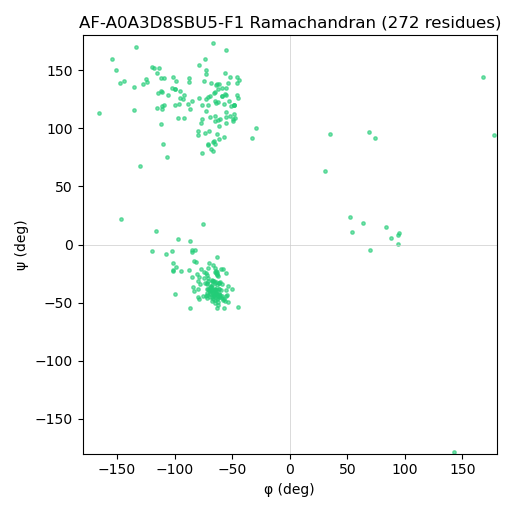.203 4.069 -9.379 1.00 95.44 193 ALA A C 1
ATOM 1529 O O . ALA A 1 193 ? -7.098 4.353 -10.575 1.00 95.44 193 ALA A O 1
ATOM 1530 N N . ALA A 1 194 ? -7.210 5.012 -8.429 1.00 94.94 194 ALA A N 1
ATOM 1531 C CA . ALA A 1 194 ? -7.174 6.445 -8.721 1.00 94.94 194 ALA A CA 1
ATOM 1532 C C . ALA A 1 194 ? -5.886 6.868 -9.449 1.00 94.94 194 ALA A C 1
ATOM 1534 O O . ALA A 1 194 ? -5.936 7.596 -10.441 1.00 94.94 194 ALA A O 1
ATOM 1535 N N . VAL A 1 195 ? -4.725 6.383 -8.995 1.00 94.69 195 VAL A N 1
ATOM 1536 C CA . VAL A 1 195 ? -3.428 6.691 -9.611 1.00 94.69 195 VAL A CA 1
ATOM 1537 C C . VAL A 1 195 ? -3.319 6.090 -11.007 1.00 94.69 195 VAL A C 1
ATOM 1539 O O . VAL A 1 195 ? -2.802 6.751 -11.905 1.00 94.69 195 VAL A O 1
ATOM 1542 N N . LEU A 1 196 ? -3.774 4.852 -11.210 1.00 92.25 196 LEU A N 1
ATOM 1543 C CA . LEU A 1 196 ? -3.721 4.212 -12.525 1.00 92.25 196 LEU A CA 1
ATOM 1544 C C . LEU A 1 196 ? -4.600 4.950 -13.537 1.00 92.25 196 LEU A C 1
ATOM 1546 O O . LEU A 1 196 ? -4.131 5.227 -14.643 1.00 92.25 196 LEU A O 1
ATOM 1550 N N . ARG A 1 197 ? -5.797 5.378 -13.121 1.00 91.12 197 ARG A N 1
ATOM 1551 C CA . ARG A 1 197 ? -6.663 6.253 -13.914 1.00 91.12 197 ARG A CA 1
ATOM 1552 C C . ARG A 1 197 ? -5.946 7.548 -14.290 1.00 91.12 197 ARG A C 1
ATOM 1554 O O . ARG A 1 197 ? -5.799 7.831 -15.473 1.00 91.12 197 ARG A O 1
ATOM 1561 N N . GLU A 1 198 ? -5.417 8.286 -13.319 1.00 90.06 198 GLU A N 1
ATOM 1562 C CA . GLU A 1 198 ? -4.771 9.583 -13.571 1.00 90.06 198 GLU A CA 1
ATOM 1563 C C . GLU A 1 198 ? -3.491 9.463 -14.422 1.00 90.06 198 GLU A C 1
ATOM 1565 O O . GLU A 1 198 ? -3.149 10.352 -15.195 1.00 90.06 198 GLU A O 1
ATOM 1570 N N . VAL A 1 199 ? -2.741 8.366 -14.285 1.00 87.25 199 VAL A N 1
ATOM 1571 C CA . VAL A 1 199 ? -1.527 8.128 -15.084 1.00 87.25 199 VAL A CA 1
ATOM 1572 C C . VAL A 1 199 ? -1.867 7.730 -16.524 1.00 87.25 199 VAL A C 1
ATOM 1574 O O . VAL A 1 199 ? -1.061 8.015 -17.420 1.00 87.25 199 VAL A O 1
ATOM 1577 N N . SER A 1 200 ? -3.026 7.095 -16.732 1.00 81.56 200 SER A N 1
ATOM 1578 C CA . SER A 1 200 ? -3.569 6.740 -18.049 1.00 81.56 200 SER A CA 1
ATOM 1579 C C . SER A 1 200 ? -4.246 7.918 -18.759 1.00 81.56 200 SER A C 1
ATOM 1581 O O . SER A 1 200 ? -4.171 8.025 -19.984 1.00 81.56 200 SER A O 1
ATOM 1583 N N . GLU A 1 201 ? -4.839 8.841 -18.000 1.00 76.75 201 GLU A N 1
ATOM 1584 C CA . GLU A 1 201 ? -5.526 10.019 -18.520 1.00 76.75 201 GLU A CA 1
ATOM 1585 C C . GLU A 1 201 ? -4.540 10.926 -19.282 1.00 76.75 201 GLU A C 1
ATOM 1587 O O . GLU A 1 201 ? -3.491 11.331 -18.775 1.00 76.75 201 GLU A O 1
ATOM 1592 N N . GLY A 1 202 ? -4.839 11.197 -20.556 1.00 65.81 202 GLY A N 1
ATOM 1593 C CA . GLY A 1 202 ? -3.984 11.993 -21.444 1.00 65.81 202 GLY A CA 1
ATOM 1594 C C . GLY A 1 202 ? -2.907 11.212 -22.209 1.00 65.81 202 GLY A C 1
ATOM 1595 O O . GLY A 1 202 ? -2.098 11.826 -22.907 1.00 65.81 202 GLY A O 1
ATOM 1596 N N . LYS A 1 203 ? -2.886 9.876 -22.118 1.00 66.88 203 LYS A N 1
ATOM 1597 C CA . LYS A 1 203 ? -2.029 9.007 -22.941 1.00 66.88 203 LYS A CA 1
ATOM 1598 C C . LYS A 1 203 ? -2.845 7.884 -23.588 1.00 66.88 203 LYS A C 1
ATOM 1600 O O . LYS A 1 203 ? -2.693 6.704 -23.272 1.00 66.88 203 LYS A O 1
ATOM 1605 N N . GLU A 1 204 ? -3.708 8.283 -24.513 1.00 55.28 204 GLU A N 1
ATOM 1606 C CA . GLU A 1 204 ? -4.483 7.365 -25.346 1.00 55.28 204 GLU A CA 1
ATOM 1607 C C . GLU A 1 204 ? -3.537 6.453 -26.151 1.00 55.28 204 GLU A C 1
ATOM 1609 O O . GLU A 1 204 ? -2.604 6.924 -26.803 1.00 55.28 204 GLU A O 1
ATOM 1614 N N . GLY A 1 205 ? -3.742 5.136 -26.071 1.00 60.91 205 GLY A N 1
ATOM 1615 C CA . GLY A 1 205 ? -2.931 4.139 -26.784 1.00 60.91 205 GLY A CA 1
ATOM 1616 C C . GLY A 1 205 ? -1.771 3.531 -25.992 1.00 60.91 205 GLY A C 1
ATOM 1617 O O . GLY A 1 205 ? -0.947 2.819 -26.568 1.00 60.91 205 GLY A O 1
ATOM 1618 N N . LEU A 1 206 ? -1.681 3.780 -24.684 1.00 61.16 206 LEU A N 1
ATOM 1619 C CA . LEU A 1 206 ? -0.789 2.997 -23.835 1.00 61.16 206 LEU A CA 1
ATOM 1620 C C . LEU A 1 206 ? -1.356 1.613 -23.582 1.00 61.16 206 LEU A C 1
ATOM 1622 O O . LEU A 1 206 ? -2.557 1.452 -23.393 1.00 61.16 206 LEU A O 1
ATOM 1626 N N . GLY A 1 207 ? -0.456 0.633 -23.583 1.00 73.75 207 GLY A N 1
ATOM 1627 C CA . GLY A 1 207 ? -0.803 -0.751 -23.317 1.00 73.75 207 GLY A CA 1
ATOM 1628 C C . GLY A 1 207 ? -1.525 -0.944 -21.984 1.00 73.75 207 GLY A C 1
ATOM 1629 O O . GLY A 1 207 ? -1.575 -0.074 -21.113 1.00 73.75 207 GLY A O 1
ATOM 1630 N N . GLU A 1 208 ? -2.068 -2.135 -21.849 1.00 87.06 208 GLU A N 1
ATOM 1631 C CA . GLU A 1 208 ? -2.752 -2.596 -20.655 1.00 87.06 208 GLU A CA 1
ATOM 1632 C C . GLU A 1 208 ? -1.812 -2.626 -19.443 1.00 87.06 208 GLU A C 1
ATOM 1634 O O . GLU A 1 208 ? -0.644 -3.018 -19.544 1.00 87.06 208 GLU A O 1
ATOM 1639 N N . VAL A 1 209 ? -2.318 -2.174 -18.295 1.00 91.50 209 VAL A N 1
ATOM 1640 C CA . VAL A 1 209 ? -1.636 -2.281 -17.004 1.00 91.50 209 VAL A CA 1
ATOM 1641 C C . VAL A 1 209 ? -2.171 -3.519 -16.306 1.00 91.50 209 VAL A C 1
ATOM 1643 O O . VAL A 1 209 ? -3.363 -3.607 -16.024 1.00 91.50 209 VAL A O 1
ATOM 1646 N N . VAL A 1 210 ? -1.284 -4.457 -15.988 1.00 93.62 210 VAL A N 1
ATOM 1647 C CA . VAL A 1 210 ? -1.667 -5.700 -15.314 1.00 93.62 210 VAL A CA 1
ATOM 1648 C C . VAL A 1 210 ? -1.464 -5.536 -13.812 1.00 93.62 210 VAL A C 1
ATOM 1650 O O . VAL A 1 210 ? -0.376 -5.172 -13.354 1.00 93.62 210 VAL A O 1
ATOM 1653 N N . VAL A 1 211 ? -2.513 -5.796 -13.039 1.00 95.50 211 VAL A N 1
ATOM 1654 C CA . VAL A 1 211 ? -2.487 -5.839 -11.577 1.00 95.50 211 VAL A CA 1
ATOM 1655 C C . VAL A 1 211 ? -2.713 -7.278 -11.137 1.00 95.50 211 VAL A C 1
ATOM 1657 O O . VAL A 1 211 ? -3.831 -7.782 -11.151 1.00 95.50 211 VAL A O 1
ATOM 1660 N N . GLU A 1 212 ? -1.633 -7.931 -10.729 1.00 95.31 212 GLU A N 1
ATOM 1661 C CA . GLU A 1 212 ? -1.646 -9.282 -10.183 1.00 95.31 212 GLU A CA 1
ATOM 1662 C C . GLU A 1 212 ? -1.907 -9.215 -8.673 1.00 95.31 212 GLU A C 1
ATOM 1664 O O . GLU A 1 212 ? -1.093 -8.674 -7.914 1.00 95.31 212 GLU A O 1
ATOM 1669 N N . TRP A 1 213 ? -3.022 -9.774 -8.217 1.00 94.12 213 TRP A N 1
ATOM 1670 C CA . TRP A 1 213 ? -3.459 -9.752 -6.821 1.00 94.12 213 TRP A CA 1
ATOM 1671 C C . TRP A 1 213 ? -3.114 -11.038 -6.084 1.00 94.12 213 TRP A C 1
ATOM 1673 O O . TRP A 1 213 ? -3.285 -12.127 -6.623 1.00 94.12 213 TRP A O 1
ATOM 1683 N N . SER A 1 214 ? -2.687 -10.949 -4.822 1.00 90.62 214 SER A N 1
ATOM 1684 C CA . SER A 1 214 ? -2.584 -12.154 -3.985 1.00 90.62 214 SER A CA 1
ATOM 1685 C C . SER A 1 214 ? -3.949 -12.714 -3.578 1.00 90.62 214 SER A C 1
ATOM 1687 O O . SER A 1 214 ? -4.073 -13.923 -3.390 1.00 90.62 214 SER A O 1
ATOM 1689 N N . ASP A 1 215 ? -4.951 -11.843 -3.468 1.00 89.69 215 ASP A N 1
ATOM 1690 C CA . ASP A 1 215 ? -6.366 -12.171 -3.328 1.00 89.69 215 ASP A CA 1
ATOM 1691 C C . ASP A 1 215 ? -7.161 -11.259 -4.268 1.00 89.69 215 ASP A C 1
ATOM 1693 O O . ASP A 1 215 ? -7.144 -10.039 -4.116 1.00 89.69 215 ASP A O 1
ATOM 1697 N N . VAL A 1 216 ? -7.831 -11.843 -5.262 1.00 89.75 216 VAL A N 1
ATOM 1698 C CA . VAL A 1 216 ? -8.575 -11.092 -6.286 1.00 89.75 216 VAL A CA 1
ATOM 1699 C C . VAL A 1 216 ? -9.732 -10.295 -5.671 1.00 89.75 216 VAL A C 1
ATOM 1701 O O . VAL A 1 216 ? -10.079 -9.236 -6.188 1.00 89.75 216 VAL A O 1
ATOM 1704 N N . LEU A 1 217 ? -10.273 -10.734 -4.527 1.00 90.94 217 LEU A N 1
ATOM 1705 C CA . LEU A 1 217 ? -11.346 -10.023 -3.819 1.00 90.94 217 LEU A CA 1
ATOM 1706 C C . LEU A 1 217 ? -10.900 -8.656 -3.297 1.00 90.94 217 LEU A C 1
ATOM 1708 O O . LEU A 1 217 ? -11.720 -7.757 -3.124 1.00 90.94 217 LEU A O 1
ATOM 1712 N N . ASP A 1 218 ? -9.597 -8.456 -3.090 1.00 91.06 218 ASP A N 1
ATOM 1713 C CA . ASP A 1 218 ? -9.087 -7.158 -2.662 1.00 91.06 218 ASP A CA 1
ATOM 1714 C C . ASP A 1 218 ? -9.311 -6.068 -3.718 1.00 91.06 218 ASP A C 1
ATOM 1716 O O . ASP A 1 218 ? -9.345 -4.894 -3.356 1.00 91.06 218 ASP A O 1
ATOM 1720 N N . ALA A 1 219 ? -9.526 -6.419 -4.991 1.00 92.31 219 ALA A N 1
ATOM 1721 C CA . ALA A 1 219 ? -9.841 -5.456 -6.044 1.00 92.31 219 ALA A CA 1
ATOM 1722 C C . ALA A 1 219 ? -11.176 -4.717 -5.809 1.00 92.31 219 ALA A C 1
ATOM 1724 O O . ALA A 1 219 ? -11.335 -3.591 -6.285 1.00 92.31 219 ALA A O 1
ATOM 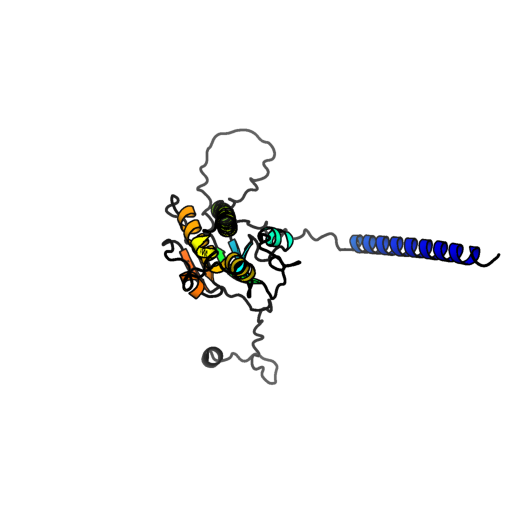1725 N N . GLU A 1 220 ? -12.103 -5.299 -5.037 1.00 93.31 220 GLU A N 1
ATOM 1726 C CA . GLU A 1 220 ? -13.422 -4.722 -4.728 1.00 93.31 220 GLU A CA 1
ATOM 1727 C C . GLU A 1 220 ? -13.352 -3.504 -3.795 1.00 93.31 220 GLU A C 1
ATOM 1729 O O . GLU A 1 220 ? -14.307 -2.734 -3.697 1.00 93.31 220 GLU A O 1
ATOM 1734 N N . TYR A 1 221 ? -12.222 -3.288 -3.110 1.00 92.81 221 TYR A N 1
ATOM 1735 C CA . TYR A 1 221 ? -12.041 -2.092 -2.282 1.00 92.81 221 TYR A CA 1
ATOM 1736 C C . TYR A 1 221 ? -12.044 -0.796 -3.102 1.00 92.81 221 TYR A C 1
ATOM 1738 O O . TYR A 1 221 ? -12.316 0.272 -2.549 1.00 92.81 221 TYR A O 1
ATOM 1746 N N . ALA A 1 222 ? -11.740 -0.870 -4.399 1.00 94.25 222 ALA A N 1
ATOM 1747 C CA . ALA A 1 222 ? -11.892 0.247 -5.316 1.00 94.25 222 ALA A CA 1
ATOM 1748 C C . ALA A 1 222 ? -13.275 0.195 -5.979 1.00 94.25 222 ALA A C 1
ATOM 1750 O O . ALA A 1 222 ? -13.666 -0.820 -6.545 1.00 94.25 222 ALA A O 1
ATOM 1751 N N . GLY A 1 223 ? -14.007 1.312 -5.933 1.00 89.81 223 GLY A N 1
ATOM 1752 C CA . GLY A 1 223 ? -15.352 1.386 -6.516 1.00 89.81 223 GLY A CA 1
ATOM 1753 C C . GLY A 1 223 ? -15.379 1.397 -8.048 1.00 89.81 223 GLY A C 1
ATOM 1754 O O . GLY A 1 223 ? -16.372 0.987 -8.639 1.00 89.81 223 GLY A O 1
ATOM 1755 N N . GLU A 1 224 ? -14.308 1.863 -8.693 1.00 92.44 224 GLU A N 1
ATOM 1756 C CA . GLU A 1 224 ? -14.183 1.939 -10.151 1.00 92.44 224 GLU A CA 1
ATOM 1757 C C . GLU A 1 224 ? -12.718 1.724 -10.553 1.00 92.44 224 GLU A C 1
ATOM 1759 O O . GLU A 1 224 ? -11.809 2.267 -9.919 1.00 92.44 224 GLU A O 1
ATOM 1764 N N . TRP A 1 225 ? -12.501 0.962 -11.624 1.00 93.06 225 TRP A N 1
ATOM 1765 C CA . TRP A 1 225 ? -11.203 0.757 -12.266 1.00 93.06 225 TRP A CA 1
ATOM 1766 C C . TRP A 1 225 ? -11.233 1.334 -13.681 1.00 93.06 225 TRP A C 1
ATOM 1768 O O . TRP A 1 225 ? -12.276 1.335 -14.332 1.00 93.06 225 TRP A O 1
ATOM 1778 N N . SER A 1 226 ? -10.097 1.837 -14.165 1.00 89.75 226 SER A N 1
ATOM 1779 C CA . SER A 1 226 ? -9.992 2.299 -15.549 1.00 89.75 226 SER A CA 1
ATOM 1780 C C . SER A 1 226 ? -9.963 1.114 -16.521 1.00 89.75 226 SER A C 1
ATOM 1782 O O . SER A 1 226 ? -9.418 0.060 -16.207 1.00 89.75 226 SER A O 1
ATOM 1784 N N . GLU A 1 227 ? -10.527 1.289 -17.719 1.00 87.00 227 GLU A N 1
ATOM 1785 C CA . GLU A 1 227 ? -10.713 0.216 -18.719 1.00 87.00 227 GLU A CA 1
ATOM 1786 C C . GLU A 1 227 ? -9.407 -0.458 -19.171 1.00 87.00 227 GLU A C 1
ATOM 1788 O O . GLU A 1 227 ? -9.411 -1.576 -19.670 1.00 87.00 227 GLU A O 1
ATOM 1793 N N . ASN A 1 228 ? -8.275 0.222 -18.993 1.00 87.88 228 ASN A N 1
ATOM 1794 C CA . ASN A 1 228 ? -6.943 -0.259 -19.343 1.00 87.88 228 ASN A CA 1
ATOM 1795 C C . ASN A 1 228 ? -6.271 -1.095 -18.237 1.00 87.88 228 ASN A C 1
ATOM 1797 O O . ASN A 1 228 ? -5.091 -1.429 -18.376 1.00 87.88 228 ASN A O 1
ATOM 1801 N N . VAL A 1 229 ? -6.958 -1.361 -17.124 1.00 92.44 229 VAL A N 1
ATOM 1802 C CA . VAL A 1 229 ? -6.442 -2.173 -16.020 1.00 92.44 229 VAL A CA 1
ATOM 1803 C C . VAL A 1 229 ? -7.004 -3.582 -16.120 1.00 92.44 229 VAL A C 1
ATOM 1805 O O . VAL A 1 229 ? -8.210 -3.783 -16.021 1.00 92.44 229 VAL A O 1
ATOM 1808 N N . VAL A 1 230 ? -6.113 -4.562 -16.248 1.00 92.94 230 VAL A N 1
ATOM 1809 C CA . VAL A 1 230 ? -6.462 -5.979 -16.144 1.00 92.94 230 VAL A CA 1
ATOM 1810 C C . VAL A 1 230 ? -6.053 -6.524 -14.795 1.00 92.94 230 VAL A C 1
ATOM 1812 O O . VAL A 1 230 ? -4.948 -6.286 -14.308 1.00 92.94 230 VAL A O 1
ATOM 1815 N N . HIS A 1 231 ? -6.969 -7.271 -14.193 1.00 93.81 231 HIS A N 1
ATOM 1816 C CA . HIS A 1 231 ? -6.739 -7.980 -12.949 1.00 93.81 231 HIS A CA 1
ATOM 1817 C C . HIS A 1 231 ? -6.330 -9.416 -13.244 1.00 93.81 231 HIS A C 1
ATOM 1819 O O . HIS A 1 231 ? -6.989 -10.104 -14.019 1.00 93.81 231 HIS A O 1
ATOM 1825 N N . ASP A 1 232 ? -5.267 -9.862 -12.591 1.00 92.06 232 ASP A N 1
ATOM 1826 C CA . ASP A 1 232 ? -4.770 -11.230 -12.686 1.00 92.06 232 ASP A CA 1
ATOM 1827 C C . ASP A 1 232 ? -4.460 -11.774 -11.282 1.00 92.06 232 ASP A C 1
ATOM 1829 O O . ASP A 1 232 ? -4.474 -11.040 -10.288 1.00 92.06 232 ASP A O 1
ATOM 1833 N N . THR A 1 233 ? -4.193 -13.070 -11.177 1.00 90.56 233 THR A N 1
ATOM 1834 C CA . THR A 1 233 ? -3.815 -13.726 -9.926 1.00 90.56 233 THR A CA 1
ATOM 1835 C C . THR A 1 233 ? -2.301 -13.754 -9.785 1.00 90.56 233 THR A C 1
ATOM 1837 O O . THR A 1 233 ? -1.579 -14.270 -10.631 1.00 90.56 233 THR A O 1
ATOM 1840 N N . LEU A 1 234 ? -1.796 -13.237 -8.669 1.00 85.69 234 LEU A N 1
ATOM 1841 C CA . LEU A 1 234 ? -0.381 -13.290 -8.350 1.00 85.69 234 LEU A CA 1
ATOM 1842 C C . LEU A 1 234 ? 0.002 -14.696 -7.883 1.00 85.69 234 LEU A C 1
ATOM 1844 O O . LEU A 1 234 ? -0.262 -15.087 -6.741 1.00 85.69 234 LEU A O 1
ATOM 1848 N N . GLU A 1 235 ? 0.730 -15.425 -8.723 1.00 76.38 235 GLU A N 1
ATOM 1849 C CA . GLU A 1 235 ? 1.371 -16.675 -8.324 1.00 76.38 235 GLU A CA 1
ATOM 1850 C C . GLU A 1 235 ? 2.545 -16.401 -7.370 1.00 76.38 235 GLU A C 1
ATOM 1852 O O . GLU A 1 235 ? 3.708 -16.283 -7.761 1.00 76.38 235 GLU A O 1
ATOM 1857 N N . TYR A 1 236 ? 2.252 -16.300 -6.071 1.00 65.81 236 TYR A N 1
ATOM 1858 C CA . TYR A 1 236 ? 3.279 -16.169 -5.043 1.00 65.81 236 TYR A CA 1
ATOM 1859 C C . TYR A 1 236 ? 3.364 -17.420 -4.175 1.00 65.81 236 TYR A C 1
ATOM 1861 O O . TYR A 1 236 ? 2.459 -17.758 -3.409 1.00 65.81 236 TYR A O 1
ATOM 1869 N N . ALA A 1 237 ? 4.512 -18.096 -4.230 1.00 58.09 237 ALA A N 1
ATOM 1870 C CA . ALA A 1 237 ? 4.775 -19.232 -3.363 1.00 58.09 237 ALA A CA 1
ATOM 1871 C C . ALA A 1 237 ? 4.833 -18.780 -1.892 1.00 58.09 237 ALA A C 1
ATOM 1873 O O . ALA A 1 237 ? 5.820 -18.182 -1.443 1.00 58.09 237 ALA A O 1
ATOM 1874 N N . LYS A 1 238 ? 3.789 -19.101 -1.114 1.00 50.34 238 LYS A N 1
ATOM 1875 C CA . LYS A 1 238 ? 3.784 -18.938 0.349 1.00 50.34 238 LYS A CA 1
ATOM 1876 C C . LYS A 1 238 ? 5.080 -19.558 0.908 1.00 50.34 238 LYS A C 1
ATOM 1878 O O . LYS A 1 238 ? 5.334 -20.746 0.721 1.00 50.34 238 LYS A O 1
ATOM 1883 N N . ASN A 1 239 ? 5.904 -18.747 1.581 1.00 52.34 239 ASN A N 1
ATOM 1884 C CA . ASN A 1 239 ? 7.196 -19.090 2.215 1.00 52.34 239 ASN A CA 1
ATOM 1885 C C . ASN A 1 239 ? 8.476 -19.107 1.355 1.00 52.34 239 ASN A C 1
ATOM 1887 O O . ASN A 1 239 ? 9.481 -19.649 1.822 1.00 52.34 239 ASN A O 1
ATOM 1891 N N . ASN A 1 240 ? 8.514 -18.537 0.144 1.00 45.53 240 ASN A N 1
ATOM 1892 C CA . ASN A 1 240 ? 9.716 -18.541 -0.722 1.00 45.53 240 ASN A CA 1
ATOM 1893 C C . ASN A 1 240 ? 10.305 -19.947 -0.981 1.00 45.53 240 ASN A C 1
ATOM 1895 O O . ASN A 1 240 ? 11.406 -20.078 -1.521 1.00 45.53 240 ASN A O 1
ATOM 1899 N N . ARG A 1 241 ? 9.591 -21.019 -0.619 1.00 43.72 241 ARG A N 1
ATOM 1900 C CA . ARG A 1 241 ? 9.842 -22.341 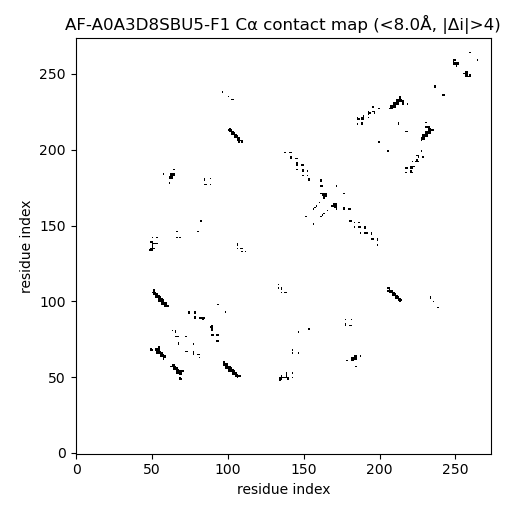-1.167 1.00 43.72 241 ARG A CA 1
ATOM 1901 C C . ARG A 1 241 ? 9.222 -22.291 -2.541 1.00 43.72 241 ARG A C 1
ATOM 1903 O O . ARG A 1 241 ? 8.008 -22.383 -2.657 1.00 43.72 241 ARG A O 1
ATOM 1910 N N . LYS A 1 242 ? 10.053 -22.185 -3.578 1.00 38.19 242 LYS A N 1
ATOM 1911 C CA . LYS A 1 242 ? 9.654 -22.757 -4.861 1.00 38.19 242 LYS A CA 1
ATOM 1912 C C . LYS A 1 242 ? 9.185 -24.169 -4.525 1.00 38.19 242 LYS A C 1
ATOM 1914 O O . LYS A 1 242 ? 10.001 -24.973 -4.065 1.00 38.19 242 LYS A O 1
ATOM 1919 N N . TYR A 1 243 ? 7.894 -24.453 -4.671 1.00 37.16 243 TYR A N 1
ATOM 1920 C CA . TYR A 1 243 ? 7.470 -25.830 -4.825 1.00 37.16 243 TYR A CA 1
ATOM 1921 C C . TYR A 1 243 ? 8.095 -26.255 -6.146 1.00 37.16 243 TYR A C 1
ATOM 1923 O O . TYR A 1 243 ? 7.518 -26.114 -7.215 1.00 37.16 243 TYR A O 1
ATOM 1931 N N . VAL A 1 244 ? 9.345 -26.714 -6.082 1.00 38.50 244 VAL A N 1
ATOM 1932 C CA . VAL A 1 244 ? 9.805 -27.680 -7.057 1.00 38.50 244 VAL A CA 1
ATOM 1933 C C . VAL A 1 244 ? 8.893 -28.850 -6.763 1.00 38.50 244 VAL A C 1
ATOM 1935 O O . VAL A 1 244 ? 9.125 -29.585 -5.801 1.00 38.50 244 VAL A O 1
ATOM 1938 N N . ILE A 1 245 ? 7.793 -28.945 -7.508 1.00 37.72 245 ILE A N 1
ATOM 1939 C CA . ILE A 1 245 ? 7.067 -30.192 -7.642 1.00 37.72 245 ILE A CA 1
ATOM 1940 C C . ILE A 1 245 ? 8.141 -31.132 -8.171 1.00 37.72 245 ILE A C 1
ATOM 1942 O O . ILE A 1 245 ? 8.452 -31.144 -9.359 1.00 37.72 245 ILE A O 1
ATOM 1946 N N . ARG A 1 246 ? 8.825 -31.836 -7.266 1.00 36.94 246 ARG A N 1
ATOM 1947 C CA . ARG A 1 246 ? 9.598 -33.001 -7.644 1.00 36.94 246 ARG A CA 1
ATOM 1948 C C . ARG A 1 246 ? 8.517 -33.965 -8.077 1.00 36.94 246 ARG A C 1
ATOM 1950 O O . ARG A 1 246 ? 7.953 -34.646 -7.226 1.00 36.94 246 ARG A O 1
ATOM 1957 N N . ARG A 1 247 ? 8.151 -33.909 -9.361 1.00 39.19 247 ARG A N 1
ATOM 1958 C CA . ARG A 1 247 ? 7.344 -34.935 -10.002 1.00 39.19 247 ARG A CA 1
ATOM 1959 C C . ARG A 1 247 ? 8.048 -36.229 -9.626 1.00 39.19 247 ARG A C 1
ATOM 1961 O O . ARG A 1 247 ? 9.182 -36.462 -10.037 1.00 39.19 247 ARG A O 1
ATOM 1968 N N . ARG A 1 248 ? 7.460 -36.993 -8.709 1.00 41.78 248 ARG A N 1
ATOM 1969 C CA . ARG A 1 248 ? 7.895 -38.360 -8.475 1.00 41.78 248 ARG A CA 1
ATOM 1970 C C . ARG A 1 248 ? 7.305 -39.104 -9.660 1.00 41.78 248 ARG A C 1
ATOM 1972 O O . ARG A 1 248 ? 6.216 -39.646 -9.544 1.00 41.78 248 ARG A O 1
ATOM 1979 N N . PHE A 1 249 ? 7.956 -38.997 -10.817 1.00 42.09 249 PHE A N 1
ATOM 1980 C CA . PHE A 1 249 ? 7.628 -39.876 -11.924 1.00 42.09 249 PHE A CA 1
ATOM 1981 C C . PHE A 1 249 ? 7.804 -41.305 -11.397 1.00 42.09 249 PHE A C 1
ATOM 1983 O O . PHE A 1 249 ? 8.807 -41.566 -10.715 1.00 42.09 249 PHE A O 1
ATOM 1990 N N . PRO A 1 250 ? 6.817 -42.194 -11.580 1.00 48.75 250 PRO A N 1
ATOM 1991 C CA . PRO A 1 250 ? 7.026 -43.607 -11.337 1.00 48.75 250 PRO A CA 1
ATOM 1992 C C . PRO A 1 250 ? 8.196 -44.033 -12.224 1.00 48.75 250 PRO A C 1
ATOM 1994 O O . PRO A 1 250 ? 8.184 -43.817 -13.434 1.00 48.75 250 PRO A O 1
ATOM 1997 N N . VAL A 1 251 ? 9.245 -44.533 -11.586 1.00 49.19 251 VAL A N 1
ATOM 1998 C CA . VAL A 1 251 ? 10.419 -45.067 -12.267 1.00 49.19 251 VAL A CA 1
ATOM 1999 C C . VAL A 1 251 ? 10.234 -46.577 -12.272 1.00 49.19 251 VAL A C 1
ATOM 2001 O O . VAL A 1 251 ? 9.845 -47.129 -11.237 1.00 49.19 251 VAL A O 1
ATOM 2004 N N . ASP A 1 252 ? 10.450 -47.230 -13.408 1.00 54.78 252 ASP A N 1
ATOM 2005 C CA . ASP A 1 252 ? 10.463 -48.693 -13.457 1.00 54.78 252 ASP A CA 1
ATOM 2006 C C . ASP A 1 252 ? 11.659 -49.272 -12.664 1.00 54.78 252 ASP A C 1
ATOM 2008 O O . ASP A 1 252 ? 12.517 -48.541 -12.157 1.00 54.78 252 ASP A O 1
ATOM 2012 N N . GLU A 1 253 ? 11.715 -50.600 -12.513 1.00 49.62 253 GLU A N 1
ATOM 2013 C CA . GLU A 1 253 ? 12.811 -51.279 -11.796 1.00 49.62 253 GLU A CA 1
ATOM 2014 C C . GLU A 1 253 ? 14.190 -51.081 -12.466 1.00 49.62 253 GLU A C 1
ATOM 2016 O O . GLU A 1 253 ? 15.221 -51.364 -11.853 1.00 49.62 253 GLU A O 1
ATOM 2021 N N . GLU A 1 254 ? 14.219 -50.545 -13.690 1.00 57.25 254 GLU A N 1
ATOM 2022 C CA . GLU A 1 254 ? 15.411 -50.313 -14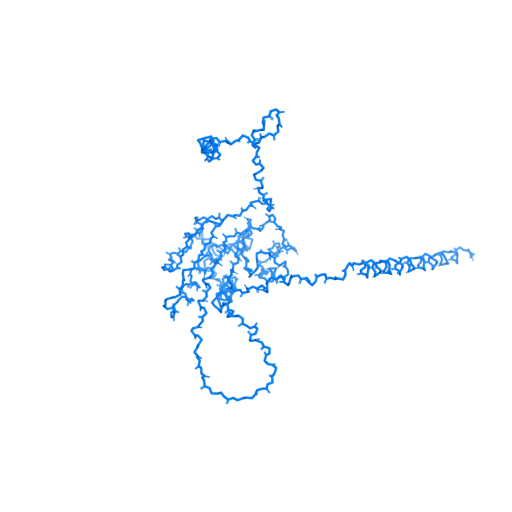.511 1.00 57.25 254 GLU A CA 1
ATOM 2023 C C . GLU A 1 254 ? 15.865 -48.841 -14.519 1.00 57.25 254 GLU A C 1
ATOM 2025 O O . GLU A 1 254 ? 16.957 -48.534 -15.002 1.00 57.25 254 GLU A O 1
ATOM 2030 N N . GLY A 1 255 ? 15.099 -47.930 -13.910 1.00 48.31 255 GLY A N 1
ATOM 2031 C CA . GLY A 1 255 ? 15.479 -46.526 -13.760 1.00 48.31 255 GLY A CA 1
ATOM 2032 C C . GLY A 1 255 ? 14.952 -45.581 -14.846 1.00 48.31 255 GLY A C 1
ATOM 2033 O O . GLY A 1 255 ? 15.354 -44.415 -14.851 1.00 48.31 255 GLY A O 1
ATOM 2034 N N . ASN A 1 256 ? 14.066 -46.031 -15.737 1.00 57.06 256 ASN A N 1
ATOM 2035 C CA . ASN A 1 256 ? 13.467 -45.200 -16.777 1.00 57.06 256 ASN A CA 1
ATOM 2036 C C . ASN A 1 256 ? 12.202 -44.485 -16.284 1.00 57.06 256 ASN A C 1
ATOM 2038 O O . ASN A 1 256 ? 11.372 -45.037 -15.558 1.00 57.06 256 ASN A O 1
ATOM 2042 N N . GLU A 1 257 ? 12.066 -43.222 -16.689 1.00 51.81 257 GLU A N 1
ATOM 2043 C CA . GLU A 1 257 ? 10.895 -42.395 -16.403 1.00 51.81 257 GLU A CA 1
ATOM 2044 C C . GLU A 1 257 ? 9.715 -42.876 -17.262 1.00 51.81 257 GLU A C 1
ATOM 2046 O O . GLU A 1 257 ? 9.762 -42.784 -18.488 1.00 51.81 257 GLU A O 1
ATOM 2051 N N . LEU A 1 258 ? 8.659 -43.396 -16.628 1.00 56.56 258 LEU A N 1
ATOM 2052 C CA . LEU A 1 258 ? 7.423 -43.748 -17.327 1.00 56.56 258 LEU A CA 1
ATOM 2053 C C . LEU A 1 258 ? 6.683 -42.458 -17.704 1.00 56.56 258 LEU A C 1
ATOM 2055 O O . LEU A 1 258 ? 6.408 -41.621 -16.836 1.00 56.56 258 LEU A O 1
ATOM 2059 N N . GLU A 1 259 ? 6.365 -42.283 -18.991 1.00 54.69 259 GLU A N 1
ATOM 2060 C CA . GLU A 1 259 ? 5.474 -41.209 -19.433 1.00 54.69 259 GLU A CA 1
ATOM 2061 C C . GLU A 1 259 ? 4.103 -41.434 -18.785 1.00 54.69 259 GLU A C 1
ATOM 2063 O O . GLU A 1 259 ? 3.403 -42.388 -19.103 1.00 54.69 259 GLU A O 1
ATOM 2068 N N . ALA A 1 260 ? 3.758 -40.600 -17.802 1.00 54.19 260 ALA A N 1
ATOM 2069 C CA . ALA A 1 260 ? 2.464 -40.678 -17.142 1.00 54.19 260 ALA A CA 1
ATOM 2070 C C . ALA A 1 260 ? 1.375 -40.197 -18.106 1.00 54.19 260 ALA A C 1
ATOM 2072 O O . ALA A 1 260 ? 1.462 -39.084 -18.637 1.00 54.19 260 ALA A O 1
ATOM 2073 N N . ASP A 1 261 ? 0.351 -41.027 -18.290 1.00 53.66 261 ASP A N 1
ATOM 2074 C CA . ASP A 1 261 ? -0.814 -40.716 -19.105 1.00 53.66 261 ASP A CA 1
ATOM 2075 C C . ASP A 1 261 ? -1.457 -39.404 -18.627 1.00 53.66 261 ASP A C 1
ATOM 2077 O O . ASP A 1 261 ? -1.646 -39.159 -17.430 1.00 53.66 261 ASP A O 1
ATOM 2081 N N . SER A 1 262 ? -1.801 -38.532 -19.576 1.00 52.81 262 SER A N 1
ATOM 2082 C CA . SER A 1 262 ? -2.319 -37.181 -19.316 1.00 52.81 262 SER A CA 1
ATOM 2083 C C . SER A 1 262 ? -3.559 -37.153 -18.412 1.00 52.81 262 SER A C 1
ATOM 2085 O O . SER A 1 262 ? -3.810 -36.154 -17.738 1.00 52.81 262 SER A O 1
ATOM 2087 N N . GLU A 1 263 ? -4.311 -38.252 -18.365 1.00 56.00 263 GLU A N 1
ATOM 2088 C CA . GLU A 1 263 ? -5.531 -38.404 -17.569 1.00 56.00 263 GLU A CA 1
ATOM 2089 C C . GLU A 1 263 ? -5.248 -38.509 -16.056 1.00 56.00 263 GLU A C 1
ATOM 2091 O O . GLU A 1 263 ? -6.007 -37.974 -15.244 1.00 56.00 263 GLU A O 1
ATOM 2096 N N . GLU A 1 264 ? -4.123 -39.111 -15.648 1.00 56.97 264 GLU A N 1
ATOM 2097 C CA . GLU A 1 264 ? -3.742 -39.219 -14.229 1.00 56.97 264 GLU A CA 1
ATOM 2098 C C . GLU A 1 264 ? -3.290 -37.872 -13.647 1.00 56.97 264 GLU A C 1
ATOM 2100 O O . GLU A 1 264 ? -3.569 -37.558 -12.483 1.00 56.97 264 GLU A O 1
ATOM 2105 N N . ILE A 1 265 ? -2.636 -37.045 -14.467 1.00 53.75 265 ILE A N 1
ATOM 2106 C CA . ILE A 1 265 ? -2.200 -35.695 -14.085 1.00 53.75 265 ILE A CA 1
ATOM 2107 C C . ILE A 1 265 ? -3.420 -34.798 -13.836 1.00 53.75 265 ILE A C 1
ATOM 2109 O O . ILE A 1 265 ? -3.460 -34.068 -12.841 1.00 53.75 265 ILE A O 1
ATOM 2113 N N . GLU A 1 266 ? -4.442 -34.887 -14.690 1.00 61.66 266 GLU A N 1
ATOM 2114 C CA . GLU A 1 266 ? -5.676 -34.111 -14.540 1.00 61.66 266 GLU A CA 1
ATOM 2115 C C . GLU A 1 266 ? -6.488 -34.550 -13.306 1.00 61.66 266 GLU A C 1
ATOM 2117 O O . GLU A 1 266 ? -7.016 -33.713 -12.565 1.00 61.66 266 GLU A O 1
ATOM 2122 N N . ALA A 1 267 ? -6.526 -35.857 -13.022 1.00 67.62 267 ALA A N 1
ATOM 2123 C CA . ALA A 1 267 ? -7.200 -36.405 -11.847 1.00 67.62 267 ALA A CA 1
ATOM 2124 C C . ALA A 1 267 ? -6.525 -35.988 -10.526 1.00 67.62 267 ALA A C 1
ATOM 2126 O O . ALA A 1 267 ? -7.211 -35.677 -9.549 1.00 67.62 267 ALA A O 1
ATOM 2127 N N . LEU A 1 268 ? -5.189 -35.942 -10.487 1.00 57.41 268 LEU A N 1
ATOM 2128 C CA . LEU A 1 268 ? -4.429 -35.471 -9.324 1.00 57.41 268 LEU A CA 1
ATOM 2129 C C . LEU A 1 268 ? -4.588 -33.963 -9.093 1.00 57.41 268 LEU A C 1
ATOM 2131 O O . LEU A 1 268 ? -4.693 -33.551 -7.939 1.00 57.41 268 LEU A O 1
ATOM 2135 N N . SER A 1 269 ? -4.668 -33.158 -10.159 1.00 52.25 269 SER A N 1
ATOM 2136 C CA . SER A 1 269 ? -4.928 -31.715 -10.046 1.00 52.25 269 SER A CA 1
ATOM 2137 C C . SER A 1 269 ? -6.299 -31.442 -9.415 1.00 52.25 269 SER A C 1
ATOM 2139 O O . SER A 1 269 ? -6.393 -30.700 -8.439 1.00 52.25 269 SER A O 1
ATOM 2141 N N . LYS A 1 270 ? -7.347 -32.145 -9.870 1.00 66.62 270 LYS A N 1
ATOM 2142 C CA . LYS A 1 270 ? -8.711 -32.035 -9.314 1.00 66.62 270 LYS A CA 1
ATOM 2143 C C . LYS A 1 270 ? -8.823 -32.481 -7.852 1.00 66.62 270 LYS A C 1
ATOM 2145 O O . LYS A 1 270 ? -9.715 -32.034 -7.141 1.00 66.62 270 LYS A O 1
ATOM 2150 N N . LYS A 1 271 ? -7.931 -33.359 -7.384 1.00 65.50 271 LYS A N 1
ATOM 2151 C CA . LYS A 1 271 ? -7.939 -33.885 -6.007 1.00 65.50 271 LYS A CA 1
ATOM 2152 C C . LYS A 1 271 ? -7.255 -32.966 -4.991 1.00 65.50 271 LYS A C 1
ATOM 2154 O O . LYS A 1 271 ? -7.393 -33.196 -3.796 1.00 65.50 271 LYS A O 1
ATOM 2159 N N . ILE A 1 272 ? -6.487 -31.982 -5.458 1.00 56.28 272 ILE A N 1
ATOM 2160 C CA . ILE A 1 272 ? -5.796 -30.989 -4.621 1.00 56.28 272 ILE A CA 1
ATOM 2161 C C . ILE A 1 272 ? -6.639 -29.709 -4.469 1.00 56.28 272 ILE A C 1
ATOM 2163 O O . ILE A 1 272 ? -6.467 -28.984 -3.493 1.00 56.28 272 ILE A O 1
ATOM 2167 N N . GLU A 1 273 ? -7.559 -29.449 -5.402 1.00 50.44 273 GLU A N 1
ATOM 2168 C CA . GLU A 1 273 ? -8.489 -28.307 -5.371 1.00 50.44 273 GLU A CA 1
ATOM 2169 C C . GLU A 1 273 ? -9.769 -28.549 -4.541 1.00 50.44 273 GLU A C 1
ATOM 2171 O O . GLU A 1 273 ? -10.538 -27.610 -4.337 1.00 50.44 273 GLU A O 1
ATOM 2176 N N . ALA A 1 274 ? -9.989 -29.774 -4.042 1.00 41.53 274 ALA A N 1
ATOM 2177 C CA . ALA A 1 274 ? -11.094 -30.153 -3.149 1.00 41.53 274 ALA A CA 1
ATOM 2178 C C . ALA A 1 274 ? -10.636 -30.263 -1.685 1.00 41.53 274 ALA A C 1
ATOM 2180 O O . ALA A 1 274 ? -11.406 -29.836 -0.794 1.00 41.53 274 ALA A O 1
#

Organism: NCBI:txid565419

Foldseek 3Di:
DPDPPVVVVVVVVVVVVVVVVVVVVVVVVVVVVVPPPPCPPVPPPPPLLFLQKKWWKAFPPQQAIFIDSDPPDDFVRRLVLQDPLDPPRRDPTDDPQGIDTFKMKGFDQPDPPDPPPPDDDDDDDDDPDPPDDPRNVLSVQLRVQLSVQLVCLLPPDDCQVLQADPVPRDGDDSVSSSSVSSNCLLVSLQSNQVSVVVSCPPPPPTAAMEMAGCDQVSNVSHVDHDPSYHYHHDPDDVPPPPPPVPVPQDAPPVGDRDPDDPVVVVVVVVVVVD

Radius of gyration: 28.74 Å; Cα contacts (8 Å, |Δi|>4): 278; chains: 1; bounding box: 75×69×89 Å

InterPro domains:
  IPR024629 Large ribosomal subunit protein mL67 [PF12829] (51-109)
  IPR024629 Large ribosomal subunit protein mL67 [PTHR28184] (37-108)

pLDDT: mean 74.57, std 18.64, range [36.94, 96.19]

Solvent-accessible surface area (backbone atoms only — not comparable to full-atom values): 16719 Å² total; per-residue (Å²): 143,85,72,68,72,69,56,56,62,47,53,55,52,53,50,51,52,50,52,50,54,52,50,52,52,50,50,52,51,52,50,55,63,66,70,46,74,78,71,69,73,66,74,70,70,74,78,78,69,59,17,42,38,43,34,32,31,30,28,80,90,50,28,37,62,42,73,34,63,44,86,74,77,51,59,78,67,42,56,73,65,56,68,86,66,51,91,86,60,58,70,97,65,84,50,79,89,47,47,44,71,44,34,38,38,38,48,53,77,75,72,80,70,80,81,76,78,82,83,77,90,85,82,93,74,91,75,74,70,82,88,67,70,85,64,40,58,61,40,46,51,41,54,50,48,50,53,50,52,53,51,41,61,67,70,67,62,58,60,70,76,59,34,29,38,90,89,77,68,46,70,47,52,71,71,56,31,36,48,54,62,37,47,32,50,53,57,52,39,32,45,46,32,54,41,52,37,61,69,44,58,94,46,88,87,62,64,59,30,41,38,21,18,60,52,68,73,60,61,65,56,27,94,63,73,47,93,54,56,44,80,44,76,41,91,67,57,81,85,80,47,76,78,71,75,73,74,77,60,61,55,51,101,85,69,50,77,54,86,74,60,72,66,60,58,54,53,53,54,60,63,72,78,109

Nearest PDB structures (foldseek):
  6ywy-assembly1_d  TM=8.207E-01  e=1.039E-15  Neurospora crassa
  5mrc-assembly1_d  TM=7.073E-01  e=2.232E-06  Saccharomyces cerevisiae
  8foj-assembly1_1  TM=3.383E-01  e=9.145E+00  Saccharomyces cerevisiae

Secondary structure (DSSP, 8-state):
--SSHHHHHHHHHHHHHHHHHHHHHHHHHHHHHHSS-------------BTTEEEEEEETTT--EEEESSSS--HHHHHTTS---STTTS-SS--TTTEEEEEEEEPPPPPPPP----------------------HHHHHHHHHHHHHHHHHHHS--HHHHHB-TTT-PBPPHHHHHHHHH--HHHHHHHHHHHHHHHHTT-TTPPPEEEEESSGGGGGGSS---TTEEEEE----TTS--------PPBPTTS-B----HHHHHHHHHHH--

Sequence (274 aa):
MAGGHRMVARRARDAGRRAIQSAESKAAHQARLAELPPRTQAAQLPRREHGKTIYVYNHLQTNQVVYSLSEAMKNNASLKQIPFNGKKTVPAALRKDHWIPLCKVEFPALPPAPVEHKRKQKASAQAQAPHSSPINTMGLQAFQKLREYKTRHELEWDPEVLGKDPETGYFLSKKVRQRKICDQKANAVADLAAVLREVSEGKEGLGEVVVEWSDVLDAEYAGEWSENVVHDTLEYAKNNRKYVIRRRFPVDEEGNELEADSEEIEALSKKIEA